Protein AF-A0A917UNX7-F1 (afdb_monomer)

Solvent-accessible surface area (backbone atoms only — not comparable to full-atom values): 21154 Å² total; per-residue (Å²): 131,77,75,66,47,35,32,59,43,48,47,48,46,84,44,67,48,100,82,72,42,58,34,45,32,21,36,36,30,32,73,89,66,59,68,38,69,28,70,42,88,80,84,85,85,75,57,100,80,60,59,36,71,49,57,56,60,44,64,92,42,75,76,15,44,32,39,62,60,20,35,46,37,34,59,41,61,47,28,65,76,42,42,76,41,72,39,69,44,56,76,51,51,48,51,51,51,50,64,66,43,67,45,96,42,28,66,72,45,9,30,55,33,56,58,16,47,51,58,14,42,51,46,42,52,12,57,75,70,76,42,57,69,76,54,42,62,26,62,74,68,73,49,83,86,75,85,71,81,64,62,55,51,53,38,36,6,31,95,58,31,98,44,66,20,68,39,31,36,34,18,51,25,40,67,45,43,94,42,62,71,53,25,55,50,51,54,50,55,28,50,56,40,34,50,52,54,36,51,77,70,73,32,55,79,55,64,39,99,74,66,10,27,48,44,88,53,68,46,69,69,58,55,52,47,51,50,48,50,19,31,45,75,74,71,44,52,62,16,73,83,21,36,22,40,38,56,40,68,38,90,45,70,66,57,42,46,53,56,44,63,76,77,40,64,81,94,70,73,52,84,84,82,68,64,73,37,44,39,34,49,50,82,49,100,80,79,58,76,48,76,36,76,71,50,73,76,76,80,82,74,84,78,76,81,83,80,90,88,80,90,81,84,89,84,83,85,87,86,84,87,85,87,88,83,85,86,83,90,88,87,87,88,88,85,86,88,81,91,81,89,87,92,82,86,82,82,85,76,89,80,134

Structure (mmCIF, N/CA/C/O backbone):
data_AF-A0A917UNX7-F1
#
_entry.id   AF-A0A917UNX7-F1
#
loop_
_atom_site.group_PDB
_atom_site.id
_atom_site.type_symbol
_atom_site.label_atom_id
_atom_site.label_alt_id
_atom_site.label_comp_id
_atom_site.label_asym_id
_atom_site.label_entity_id
_atom_site.label_seq_id
_atom_site.pdbx_PDB_ins_code
_atom_site.Cartn_x
_atom_site.Cartn_y
_atom_site.Cartn_z
_atom_site.occupancy
_atom_site.B_iso_or_equiv
_atom_site.auth_seq_id
_atom_site.auth_comp_id
_atom_site.auth_asym_id
_atom_site.auth_atom_id
_atom_site.pdbx_PDB_model_num
ATOM 1 N N . MET A 1 1 ? -29.652 4.944 4.265 1.00 47.31 1 MET A N 1
ATOM 2 C CA . MET A 1 1 ? -28.982 5.454 5.488 1.00 47.31 1 MET A CA 1
ATOM 3 C C . MET A 1 1 ? -27.784 4.557 5.765 1.00 47.31 1 MET A C 1
ATOM 5 O O . MET A 1 1 ? -27.856 3.402 5.359 1.00 47.31 1 MET A O 1
ATOM 9 N N . SER A 1 2 ? -26.711 5.039 6.406 1.00 58.31 2 SER A N 1
ATOM 10 C CA . SER A 1 2 ? -25.670 4.113 6.891 1.00 58.31 2 SER A CA 1
ATOM 11 C C . SER A 1 2 ? -26.248 3.248 8.015 1.00 58.31 2 SER A C 1
ATOM 13 O O . SER A 1 2 ? -27.036 3.746 8.827 1.00 58.31 2 SER A O 1
ATOM 15 N N . LYS A 1 3 ? -25.904 1.958 8.043 1.00 74.00 3 LYS A N 1
ATOM 16 C CA . LYS A 1 3 ? -26.314 1.042 9.113 1.00 74.00 3 LYS A CA 1
ATOM 17 C C . LYS A 1 3 ? -25.414 1.330 10.317 1.00 74.00 3 LYS A C 1
ATOM 19 O O . LYS A 1 3 ? -24.203 1.161 10.219 1.00 74.00 3 LYS A O 1
ATOM 24 N N . ARG A 1 4 ? -25.992 1.781 11.438 1.00 90.19 4 ARG A N 1
ATOM 25 C CA . ARG A 1 4 ? -25.234 1.925 12.694 1.00 90.19 4 ARG A CA 1
ATOM 26 C C . ARG A 1 4 ? -24.611 0.580 13.061 1.00 90.19 4 ARG A C 1
ATOM 28 O O . ARG A 1 4 ? -25.282 -0.445 12.952 1.00 90.19 4 ARG A O 1
ATOM 35 N N . PHE A 1 5 ? -23.367 0.600 13.523 1.00 93.12 5 PHE A N 1
ATOM 36 C CA . PHE A 1 5 ? -22.624 -0.599 13.896 1.00 93.12 5 PHE A CA 1
ATOM 37 C C . PHE A 1 5 ? -22.068 -0.475 15.306 1.00 93.12 5 PHE A C 1
ATOM 39 O O . PHE A 1 5 ? -21.759 0.620 15.767 1.00 93.12 5 PHE A O 1
ATOM 46 N N . GLN A 1 6 ? -21.937 -1.603 15.993 1.00 96.25 6 GLN A N 1
ATOM 47 C CA . GLN A 1 6 ? -21.409 -1.669 17.349 1.00 96.25 6 GLN A CA 1
ATOM 48 C C . GLN A 1 6 ? -20.193 -2.591 17.356 1.00 96.25 6 GLN A C 1
ATOM 50 O O . GLN A 1 6 ? -20.253 -3.703 16.826 1.00 96.25 6 GLN A O 1
ATOM 55 N N . VAL A 1 7 ? -19.080 -2.120 17.920 1.00 96.69 7 VAL A N 1
ATOM 56 C CA . VAL A 1 7 ? -17.838 -2.903 18.011 1.00 96.69 7 VAL A CA 1
ATOM 57 C C . VAL A 1 7 ? -17.991 -3.938 19.124 1.00 96.69 7 VAL A C 1
ATOM 59 O O . VAL A 1 7 ? -18.296 -3.580 20.261 1.00 96.69 7 VAL A O 1
ATOM 62 N N . SER A 1 8 ? -17.787 -5.218 18.806 1.00 97.25 8 SER A N 1
ATOM 63 C CA . SER A 1 8 ? -17.795 -6.316 19.784 1.00 97.25 8 SER A CA 1
ATOM 64 C C . SER A 1 8 ? -16.391 -6.691 20.250 1.00 97.25 8 SER A C 1
ATOM 66 O O . SER A 1 8 ? -16.229 -7.111 21.391 1.00 97.25 8 SER A O 1
ATOM 68 N N . ASN A 1 9 ? -15.381 -6.537 19.387 1.00 96.94 9 ASN A N 1
ATOM 69 C CA . ASN A 1 9 ? -13.978 -6.764 19.722 1.00 96.94 9 ASN A CA 1
ATOM 70 C C . ASN A 1 9 ? -13.042 -6.046 18.732 1.00 96.94 9 ASN A C 1
ATOM 72 O O . ASN A 1 9 ? -13.376 -5.872 17.555 1.00 96.94 9 ASN A O 1
ATOM 76 N N . LEU A 1 10 ? -11.839 -5.709 19.187 1.00 97.06 10 LEU A N 1
ATOM 77 C CA . LEU A 1 10 ? -10.744 -5.167 18.390 1.00 97.06 10 LEU A CA 1
ATOM 78 C C . LEU A 1 10 ? -9.432 -5.806 18.862 1.00 97.06 10 LEU A C 1
ATOM 80 O O . LEU A 1 10 ? -9.152 -5.813 20.055 1.00 97.06 10 LEU A O 1
ATOM 84 N N . HIS A 1 11 ? -8.636 -6.353 17.943 1.00 98.12 11 HIS A N 1
ATOM 85 C CA . HIS A 1 11 ? -7.401 -7.057 18.297 1.00 98.12 11 HIS A CA 1
ATOM 86 C C . HIS A 1 11 ? -6.306 -6.886 17.241 1.00 98.12 11 HIS A C 1
ATOM 88 O O . HIS A 1 11 ? -6.524 -7.176 16.061 1.00 98.12 11 HIS A O 1
ATOM 94 N N . ALA A 1 12 ? -5.117 -6.473 17.668 1.00 98.38 12 ALA A N 1
ATOM 95 C CA . ALA A 1 12 ? -3.920 -6.326 16.854 1.00 98.38 12 ALA A CA 1
ATOM 96 C C . ALA A 1 12 ? -2.882 -7.421 17.125 1.00 98.38 12 ALA A C 1
ATOM 98 O O . ALA A 1 12 ? -2.763 -7.932 18.239 1.00 98.38 12 ALA A O 1
ATOM 99 N N . VAL A 1 13 ? -2.107 -7.745 16.090 1.00 98.25 13 VAL A N 1
ATOM 100 C CA . VAL A 1 13 ? -0.929 -8.623 16.154 1.00 98.25 13 VAL A CA 1
ATOM 101 C C . VAL A 1 13 ? 0.238 -8.009 15.387 1.00 98.25 13 VAL A C 1
ATOM 103 O O . VAL A 1 13 ? 0.020 -7.293 14.406 1.00 98.25 13 VAL A O 1
ATOM 106 N N . GLU A 1 14 ? 1.459 -8.329 15.815 1.00 98.06 14 GLU A N 1
ATOM 107 C CA . GLU A 1 14 ? 2.683 -8.039 15.062 1.00 98.06 14 GLU A CA 1
ATOM 108 C C . GLU A 1 14 ? 2.732 -8.956 13.829 1.00 98.06 14 GLU A C 1
ATOM 110 O O . GLU A 1 14 ? 2.383 -10.138 13.893 1.00 98.06 14 GLU A O 1
ATOM 115 N N . ILE A 1 15 ? 3.110 -8.388 12.691 1.00 97.69 15 ILE A N 1
ATOM 116 C CA . ILE A 1 15 ? 3.371 -9.071 11.422 1.00 97.69 15 ILE A CA 1
ATOM 117 C C . ILE A 1 15 ? 4.631 -8.463 10.797 1.00 97.69 15 ILE A C 1
ATOM 119 O O . ILE A 1 15 ? 5.133 -7.449 11.279 1.00 97.69 15 ILE A O 1
ATOM 123 N N . LEU A 1 16 ? 5.126 -9.045 9.708 1.00 96.50 16 LEU A N 1
ATOM 124 C CA . LEU A 1 16 ? 6.220 -8.462 8.934 1.00 96.50 16 LEU A CA 1
ATOM 125 C C . LEU A 1 16 ? 5.699 -7.792 7.655 1.00 96.50 16 LEU A C 1
ATOM 127 O O . LEU A 1 16 ? 4.713 -8.246 7.068 1.00 96.50 16 LEU A O 1
ATOM 131 N N . ASP A 1 17 ? 6.358 -6.711 7.244 1.00 94.19 17 ASP A N 1
ATOM 132 C CA . ASP A 1 17 ? 6.150 -6.043 5.958 1.00 94.19 17 ASP A CA 1
ATOM 133 C C . ASP A 1 17 ? 6.929 -6.726 4.811 1.00 94.19 17 ASP A C 1
ATOM 135 O O . ASP A 1 17 ? 7.584 -7.755 4.998 1.00 94.19 17 ASP A O 1
ATOM 139 N N . SER A 1 18 ? 6.876 -6.150 3.604 1.00 91.00 18 SER A N 1
ATOM 140 C CA . SER A 1 18 ? 7.582 -6.657 2.413 1.00 91.00 18 SER A CA 1
ATOM 141 C C . SER A 1 18 ? 9.112 -6.695 2.540 1.00 91.00 18 SER A C 1
ATOM 143 O O . SER A 1 18 ? 9.766 -7.347 1.731 1.00 91.00 18 SER A O 1
ATOM 145 N N . ARG A 1 19 ? 9.684 -6.035 3.552 1.00 89.25 19 ARG A N 1
ATOM 146 C CA . ARG A 1 19 ? 11.126 -5.924 3.830 1.00 89.25 19 ARG A CA 1
ATOM 147 C C . ARG A 1 19 ? 11.516 -6.693 5.097 1.00 89.25 19 ARG A C 1
ATOM 149 O O . ARG A 1 19 ? 12.582 -6.450 5.661 1.00 89.25 19 ARG A O 1
ATOM 156 N N . ALA A 1 20 ? 10.633 -7.576 5.570 1.00 92.50 20 ALA A N 1
ATOM 157 C CA . ALA A 1 20 ? 10.749 -8.326 6.819 1.00 92.50 20 ALA A CA 1
ATOM 158 C C . ALA A 1 20 ? 10.868 -7.460 8.097 1.00 92.50 20 ALA A C 1
ATOM 160 O O . ALA A 1 20 ? 11.350 -7.939 9.124 1.00 92.50 20 ALA A O 1
ATOM 161 N N . ARG A 1 21 ? 10.413 -6.198 8.068 1.00 93.44 21 ARG A N 1
ATOM 162 C CA . ARG A 1 21 ? 10.380 -5.304 9.241 1.00 93.44 21 ARG A CA 1
ATOM 163 C C . ARG A 1 21 ? 9.037 -5.437 9.965 1.00 93.44 21 ARG A C 1
ATOM 165 O O . ARG A 1 21 ? 8.028 -5.671 9.298 1.00 93.44 21 ARG A O 1
ATOM 172 N N . PRO A 1 22 ? 8.966 -5.255 11.296 1.00 96.38 22 PRO A N 1
ATOM 173 C CA . PRO A 1 22 ? 7.693 -5.309 12.003 1.00 96.38 22 PRO A CA 1
ATOM 174 C C . PRO A 1 22 ? 6.705 -4.252 11.508 1.00 96.38 22 PRO A C 1
ATOM 176 O O . PRO A 1 22 ? 7.062 -3.108 11.225 1.00 96.38 22 PRO A O 1
ATOM 179 N N . THR A 1 23 ? 5.441 -4.632 11.462 1.00 96.62 23 THR A N 1
ATOM 180 C CA . THR A 1 23 ? 4.283 -3.742 11.403 1.00 96.62 23 THR A CA 1
ATOM 181 C C . THR A 1 23 ? 3.113 -4.448 12.094 1.00 96.62 23 THR A C 1
ATOM 183 O O . THR A 1 23 ? 3.272 -5.546 12.631 1.00 96.62 23 THR A O 1
ATOM 186 N N . LEU A 1 24 ? 1.936 -3.831 12.143 1.00 97.12 24 LEU A N 1
ATOM 187 C CA . LEU A 1 24 ? 0.775 -4.390 12.830 1.00 97.12 24 LEU A CA 1
ATOM 188 C C . LEU A 1 24 ? -0.405 -4.641 11.893 1.00 97.12 24 LEU A C 1
ATOM 190 O O . LEU A 1 24 ? -0.592 -3.980 10.866 1.00 97.12 24 LEU A O 1
ATOM 194 N N . ALA A 1 25 ? -1.223 -5.619 12.273 1.00 97.94 25 ALA A N 1
ATOM 195 C CA . ALA A 1 25 ? -2.468 -5.938 11.594 1.00 97.94 25 ALA A CA 1
ATOM 196 C C . ALA A 1 25 ? -3.623 -6.029 12.589 1.00 97.94 25 ALA A C 1
ATOM 198 O O . ALA A 1 25 ? -3.573 -6.810 13.541 1.00 97.94 25 ALA A O 1
ATOM 199 N N . VAL A 1 26 ? -4.679 -5.259 12.335 1.00 98.38 26 VAL A N 1
ATOM 200 C CA . VAL A 1 26 ? -5.835 -5.100 13.221 1.00 98.38 26 VAL A CA 1
ATOM 201 C C . VAL A 1 26 ? -7.018 -5.886 12.686 1.00 98.38 26 VAL A C 1
ATOM 203 O O . VAL A 1 26 ? -7.387 -5.761 11.520 1.00 98.38 26 VAL A O 1
ATOM 206 N N . THR A 1 27 ? -7.631 -6.681 13.556 1.00 98.38 27 THR A N 1
ATOM 207 C CA . THR A 1 27 ? -8.904 -7.362 13.324 1.00 98.38 27 THR A CA 1
ATOM 208 C C . THR A 1 27 ? -9.999 -6.639 14.098 1.00 98.38 27 THR A C 1
ATOM 210 O O . THR A 1 27 ? -9.908 -6.528 15.320 1.00 98.38 27 THR A O 1
ATOM 213 N N . LEU A 1 28 ? -11.041 -6.184 13.406 1.00 97.69 28 LEU A N 1
ATOM 214 C CA . LEU A 1 28 ? -12.246 -5.615 14.008 1.00 97.69 28 LEU A CA 1
ATOM 215 C C . LEU A 1 28 ? -13.389 -6.623 13.889 1.00 97.69 28 LEU A C 1
ATOM 217 O O . LEU A 1 28 ? -13.569 -7.244 12.840 1.00 97.69 28 LEU A O 1
ATOM 221 N N . THR A 1 29 ? -14.161 -6.771 14.963 1.00 97.75 29 THR A N 1
ATOM 222 C CA . THR A 1 29 ? -15.394 -7.568 14.997 1.00 97.75 29 THR A CA 1
ATOM 223 C C . THR A 1 29 ? -16.548 -6.699 15.489 1.00 97.75 29 THR A C 1
ATOM 225 O O . THR A 1 29 ? -16.383 -5.874 16.390 1.00 97.75 29 THR A O 1
ATOM 228 N N . THR A 1 30 ? -17.719 -6.871 14.889 1.00 96.94 30 THR A N 1
ATOM 229 C CA . THR A 1 30 ? -18.966 -6.182 15.262 1.00 96.94 30 THR A CA 1
ATOM 230 C C . THR A 1 30 ? -19.926 -7.124 15.992 1.00 96.94 30 THR A C 1
ATOM 232 O O . THR A 1 30 ? -19.706 -8.338 16.034 1.00 96.94 30 THR A O 1
ATOM 235 N N . THR A 1 31 ? -20.991 -6.595 16.596 1.00 96.00 31 THR A N 1
ATOM 236 C CA . THR A 1 31 ? -21.994 -7.421 17.295 1.00 96.00 31 THR A CA 1
ATOM 237 C C . THR A 1 31 ? -22.907 -8.232 16.372 1.00 96.00 31 THR A C 1
ATOM 239 O O . THR A 1 31 ? -23.498 -9.196 16.847 1.00 96.00 31 THR A O 1
ATOM 242 N N . ASP A 1 32 ? -22.975 -7.933 15.066 1.00 93.75 32 ASP A N 1
ATOM 243 C CA . ASP A 1 32 ? -23.669 -8.782 14.078 1.00 93.75 32 ASP A CA 1
ATOM 244 C C . ASP A 1 32 ? -22.769 -9.855 13.434 1.00 93.75 32 ASP A C 1
ATOM 246 O O . ASP A 1 32 ? -23.173 -10.538 12.495 1.00 93.75 32 ASP A O 1
ATOM 250 N N . GLY A 1 33 ? -21.556 -10.042 13.968 1.00 95.06 33 GLY A N 1
ATOM 251 C CA . GLY A 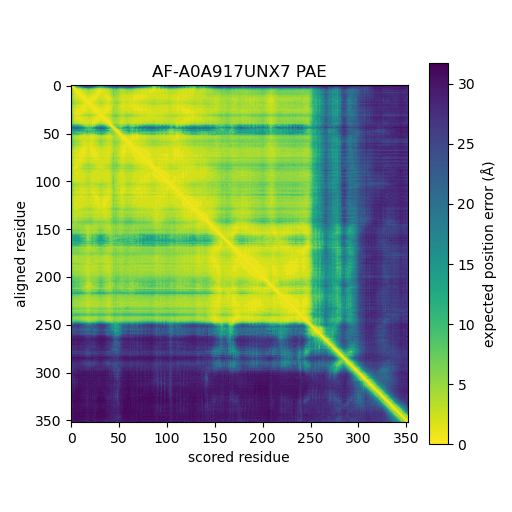1 33 ? -20.613 -11.072 13.534 1.00 95.06 33 GLY A CA 1
ATOM 252 C C . GLY A 1 33 ? -19.717 -10.662 12.364 1.00 95.06 33 GLY A C 1
ATOM 253 O O . GLY A 1 33 ? -18.783 -11.400 12.045 1.00 95.06 33 GLY A O 1
ATOM 254 N N . THR A 1 34 ? -19.920 -9.482 11.762 1.00 96.06 34 THR A N 1
ATOM 255 C CA . THR A 1 34 ? -19.024 -8.971 10.713 1.00 96.06 34 THR A CA 1
ATOM 256 C C . THR A 1 34 ? -17.605 -8.831 11.272 1.00 96.06 34 THR A C 1
ATOM 258 O O . THR A 1 34 ? -17.378 -8.051 12.204 1.00 96.06 34 THR A O 1
ATOM 261 N N . ARG A 1 35 ? -16.657 -9.590 10.705 1.00 97.56 35 ARG A N 1
ATOM 262 C CA . ARG A 1 35 ? -15.246 -9.655 11.116 1.00 97.56 35 ARG A CA 1
ATOM 263 C C . ARG A 1 35 ? -14.333 -9.346 9.935 1.00 97.56 35 ARG A C 1
ATOM 265 O O . ARG A 1 35 ? -14.384 -10.022 8.913 1.00 97.56 35 ARG A O 1
ATOM 272 N N . VAL A 1 36 ? -13.474 -8.345 10.091 1.00 97.12 36 VAL A N 1
ATOM 273 C CA . VAL A 1 36 ? -12.595 -7.830 9.029 1.00 97.12 36 VAL A CA 1
ATOM 274 C C . VAL A 1 36 ? -11.190 -7.563 9.559 1.00 97.12 36 VAL A C 1
ATOM 276 O O . VAL A 1 36 ? -11.001 -7.364 10.759 1.00 97.12 36 VAL A O 1
ATOM 279 N N . ARG A 1 37 ? -10.194 -7.549 8.667 1.00 96.88 37 ARG A N 1
ATOM 280 C CA . ARG A 1 37 ? -8.788 -7.291 9.007 1.00 96.88 37 ARG A CA 1
ATOM 281 C C . ARG A 1 37 ? -8.173 -6.244 8.077 1.00 96.88 37 ARG A C 1
ATOM 283 O O . ARG A 1 37 ? -8.483 -6.212 6.886 1.00 96.88 37 ARG A O 1
ATOM 290 N N . ALA A 1 38 ? -7.293 -5.416 8.629 1.00 96.12 38 ALA A N 1
ATOM 291 C CA . ALA A 1 38 ? -6.418 -4.498 7.907 1.00 96.12 38 ALA A CA 1
ATOM 292 C C . ALA A 1 38 ? -4.961 -4.685 8.366 1.00 96.12 38 ALA A C 1
ATOM 294 O O . ALA A 1 38 ? -4.716 -5.186 9.464 1.00 96.12 38 ALA A O 1
ATOM 295 N N . CYS A 1 39 ? -4.008 -4.279 7.529 1.00 95.38 39 CYS A N 1
ATOM 296 C CA . CYS A 1 39 ? -2.571 -4.274 7.816 1.00 95.38 39 CYS A CA 1
ATOM 297 C C . CYS A 1 39 ? -2.023 -2.867 7.557 1.00 95.38 39 CYS A C 1
ATOM 299 O O . CYS A 1 39 ? -2.522 -2.181 6.662 1.00 95.38 39 CYS A O 1
ATOM 301 N N . VAL A 1 40 ? -1.013 -2.449 8.319 1.00 93.88 40 VAL A N 1
ATOM 302 C CA . VAL A 1 40 ? -0.428 -1.103 8.227 1.00 93.88 40 VAL A CA 1
ATOM 303 C C . VAL A 1 40 ? 0.841 -1.121 7.360 1.00 93.88 40 VAL A C 1
ATOM 305 O O . VAL A 1 40 ? 1.744 -1.908 7.646 1.00 93.88 40 VAL A O 1
ATOM 308 N N . PRO A 1 41 ? 0.951 -0.282 6.313 1.00 90.81 41 PRO A N 1
ATOM 309 C CA . PRO A 1 41 ? 2.206 -0.080 5.591 1.00 90.81 41 PRO A CA 1
ATOM 310 C C . PRO A 1 41 ? 3.152 0.839 6.382 1.00 90.81 41 PRO A C 1
ATOM 312 O O . PRO A 1 41 ? 2.692 1.732 7.090 1.00 90.81 41 PRO A O 1
ATOM 315 N N . ALA A 1 42 ? 4.464 0.665 6.211 1.00 81.88 42 ALA A N 1
ATOM 316 C CA . ALA A 1 42 ? 5.492 1.507 6.828 1.00 81.88 42 ALA A CA 1
ATOM 317 C C . ALA A 1 42 ? 6.392 2.142 5.753 1.00 81.88 42 ALA A C 1
ATOM 319 O O . ALA A 1 42 ? 6.906 1.438 4.882 1.00 81.88 42 ALA A O 1
ATOM 320 N N . GLY A 1 43 ? 6.604 3.459 5.803 1.00 72.50 43 GLY A N 1
ATOM 321 C CA . GLY A 1 43 ? 7.437 4.181 4.831 1.00 72.50 43 GLY A CA 1
ATOM 322 C C . GLY A 1 43 ? 8.948 3.946 4.995 1.00 72.50 43 GLY A C 1
ATOM 323 O O . GLY A 1 43 ? 9.393 3.270 5.920 1.0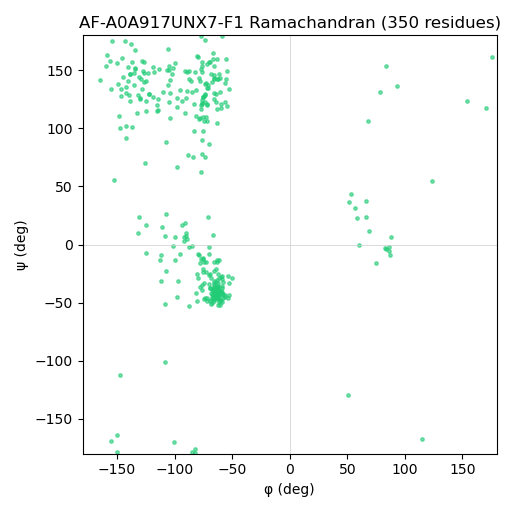0 72.50 43 GLY A O 1
ATOM 324 N N . VAL A 1 44 ? 9.746 4.516 4.084 1.00 63.78 44 VAL A N 1
ATOM 325 C CA . VAL A 1 44 ? 11.184 4.797 4.312 1.00 63.78 44 VAL A CA 1
ATOM 326 C C . VAL A 1 44 ? 11.398 6.302 4.456 1.00 63.78 44 VAL A C 1
ATOM 328 O O . VAL A 1 44 ? 12.008 6.760 5.417 1.00 63.78 44 VAL A O 1
ATOM 331 N N . SER A 1 45 ? 10.882 7.078 3.499 1.00 56.19 45 SER A N 1
ATOM 332 C CA . SER A 1 45 ? 11.069 8.527 3.435 1.00 56.19 45 SER A CA 1
ATOM 333 C C . SER A 1 45 ? 9.986 9.261 4.231 1.00 56.19 45 SER A C 1
ATOM 335 O O . SER A 1 45 ? 9.040 9.787 3.659 1.00 56.19 45 SER A O 1
ATOM 337 N N . THR A 1 46 ? 10.102 9.271 5.562 1.00 62.41 46 THR A N 1
ATOM 338 C CA . THR A 1 46 ? 9.177 10.024 6.424 1.00 62.41 46 THR A CA 1
ATOM 339 C C . THR A 1 46 ? 9.483 11.521 6.365 1.00 62.41 46 THR A C 1
ATOM 341 O O . THR A 1 46 ? 10.499 11.981 6.899 1.00 62.41 46 THR A O 1
ATOM 344 N N . GLY A 1 47 ? 8.607 12.307 5.746 1.00 62.88 47 GLY A N 1
ATOM 345 C CA . GLY A 1 47 ? 8.676 13.764 5.766 1.00 62.88 47 GLY A CA 1
ATOM 346 C C . GLY A 1 47 ? 8.551 14.326 7.187 1.00 62.88 47 GLY A C 1
ATOM 347 O O . GLY A 1 47 ? 7.793 13.825 8.013 1.00 62.88 47 GLY A O 1
ATOM 348 N N . THR A 1 48 ? 9.235 15.438 7.478 1.00 65.31 48 THR A N 1
ATOM 349 C CA . THR A 1 48 ? 9.340 16.040 8.832 1.00 65.31 48 THR A CA 1
ATOM 350 C C . THR A 1 48 ? 8.035 16.610 9.417 1.00 65.31 48 THR A C 1
ATOM 352 O O . THR A 1 48 ? 8.057 17.286 10.444 1.00 65.31 48 THR A O 1
ATOM 355 N N . ARG A 1 49 ? 6.894 16.371 8.760 1.00 73.38 49 ARG A N 1
ATOM 356 C CA . ARG A 1 49 ? 5.538 16.744 9.201 1.00 73.38 49 ARG A CA 1
ATOM 357 C C . ARG A 1 49 ? 4.541 15.586 9.099 1.00 73.38 49 ARG A C 1
ATOM 359 O O . ARG A 1 49 ? 3.337 15.813 9.199 1.00 73.38 49 ARG A O 1
ATOM 366 N N . GLU A 1 50 ? 5.015 14.371 8.838 1.00 75.12 50 GLU A N 1
ATOM 367 C CA . GLU A 1 50 ? 4.166 13.186 8.875 1.00 75.12 50 GLU A CA 1
ATOM 368 C C . GLU A 1 50 ? 3.733 12.867 10.307 1.00 75.12 50 GLU A C 1
ATOM 370 O O . GLU A 1 50 ? 4.347 13.288 11.290 1.00 75.12 50 GLU A O 1
ATOM 375 N N . ALA A 1 51 ? 2.624 12.143 10.421 1.00 78.88 51 ALA A N 1
ATOM 376 C CA . ALA A 1 51 ? 2.142 11.675 11.707 1.00 78.88 51 ALA A CA 1
ATOM 377 C C . ALA A 1 51 ? 3.045 10.524 12.195 1.00 78.88 51 ALA A C 1
ATOM 379 O O . ALA A 1 51 ? 3.460 9.671 11.412 1.00 78.88 51 ALA A O 1
ATOM 380 N N . VAL A 1 52 ? 3.384 10.523 13.486 1.00 82.25 52 VAL A N 1
ATOM 381 C CA . VAL A 1 52 ? 4.495 9.724 14.030 1.00 82.25 52 VAL A CA 1
ATOM 382 C C . VAL A 1 52 ? 4.148 8.237 14.041 1.00 82.25 52 VAL A C 1
ATOM 384 O O . VAL A 1 52 ? 3.185 7.838 14.696 1.00 82.25 52 VAL A O 1
ATOM 387 N N . GLU A 1 53 ? 4.933 7.403 13.359 1.00 90.06 53 GLU A N 1
ATOM 388 C CA . GLU A 1 53 ? 4.899 5.952 13.562 1.00 90.06 53 GLU A CA 1
ATOM 389 C C . GLU A 1 53 ? 5.578 5.598 14.894 1.00 90.06 53 GLU A C 1
ATOM 391 O O . GLU A 1 53 ? 6.702 6.026 15.152 1.00 90.06 53 GLU A O 1
ATOM 396 N N . LEU A 1 54 ? 4.909 4.815 15.745 1.00 92.81 54 LEU A N 1
ATOM 397 C CA . LEU A 1 54 ? 5.462 4.406 17.035 1.00 92.81 54 LEU A CA 1
ATOM 398 C C . LEU A 1 54 ? 6.251 3.095 16.896 1.00 92.81 54 LEU A C 1
ATOM 400 O O . LEU A 1 54 ? 5.717 2.098 16.402 1.00 92.81 54 LEU A O 1
ATOM 404 N N . ARG A 1 55 ? 7.509 3.106 17.350 1.00 95.12 55 ARG A N 1
ATOM 405 C CA . ARG A 1 55 ? 8.455 1.978 17.329 1.00 95.12 55 ARG A CA 1
ATOM 406 C C . ARG A 1 55 ? 9.012 1.731 18.731 1.00 95.12 55 ARG A C 1
ATOM 408 O O . ARG A 1 55 ? 9.340 2.686 19.433 1.00 95.12 55 ARG A O 1
ATOM 415 N N . ASP A 1 56 ? 9.164 0.463 19.107 1.00 95.19 56 ASP A N 1
ATOM 416 C CA . ASP A 1 56 ? 9.539 0.034 20.464 1.00 95.19 56 ASP A CA 1
ATOM 417 C C . ASP A 1 56 ? 10.932 0.534 20.900 1.00 95.19 56 ASP A C 1
ATOM 419 O O . ASP A 1 56 ? 11.200 0.649 22.092 1.00 95.19 56 ASP A O 1
ATOM 423 N N . SER A 1 57 ? 11.842 0.807 19.953 1.00 94.38 57 SER A N 1
ATOM 424 C CA . SER A 1 57 ? 13.253 1.198 20.172 1.00 94.38 57 SER A CA 1
ATOM 425 C C . SER A 1 57 ? 14.126 0.181 20.937 1.00 94.38 57 SER A C 1
ATOM 427 O O . SER A 1 57 ? 15.330 0.389 21.093 1.00 94.38 57 SER A O 1
ATOM 429 N N . ASP A 1 58 ? 13.552 -0.956 21.337 1.00 95.31 58 ASP A N 1
ATOM 430 C CA . ASP A 1 58 ? 14.219 -2.123 21.914 1.00 95.31 58 ASP A CA 1
ATOM 431 C C . ASP A 1 58 ? 15.206 -2.765 20.924 1.00 95.31 58 ASP A C 1
ATOM 433 O O . ASP A 1 58 ? 14.826 -3.480 19.996 1.00 95.31 58 ASP A O 1
ATOM 437 N N . GLN A 1 59 ? 16.502 -2.542 21.142 1.00 95.75 59 GLN A N 1
ATOM 438 C CA . GLN A 1 59 ? 17.563 -3.083 20.288 1.00 95.75 59 GLN A CA 1
ATOM 439 C C . GLN A 1 59 ? 17.671 -4.617 20.329 1.00 95.75 59 GLN A C 1
ATOM 441 O O . GLN A 1 59 ? 18.290 -5.196 19.440 1.00 95.75 59 GLN A O 1
ATOM 446 N N . THR A 1 60 ? 17.052 -5.296 21.304 1.00 96.88 60 THR A N 1
ATOM 447 C CA . THR A 1 60 ? 17.021 -6.768 21.350 1.00 96.88 60 THR A CA 1
ATOM 448 C C . T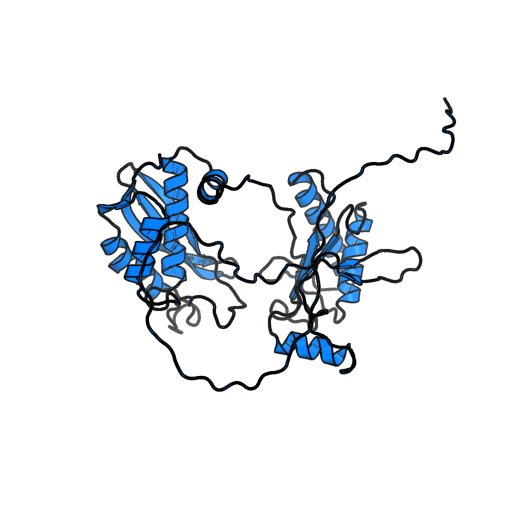HR A 1 60 ? 15.997 -7.371 20.382 1.00 96.88 60 THR A C 1
ATOM 450 O O . THR A 1 60 ? 16.097 -8.552 20.045 1.00 96.88 60 THR A O 1
ATOM 453 N N . ARG A 1 61 ? 15.047 -6.568 19.873 1.00 96.88 61 ARG A N 1
ATOM 454 C CA . ARG A 1 61 ? 14.004 -6.997 18.933 1.00 96.88 61 ARG A CA 1
ATOM 455 C C . ARG A 1 61 ? 14.002 -6.159 17.658 1.00 96.88 61 ARG A C 1
ATOM 457 O O . ARG A 1 61 ? 13.677 -4.974 17.665 1.00 96.88 61 ARG A O 1
ATOM 464 N N . TYR A 1 62 ? 14.306 -6.806 16.532 1.00 95.44 62 TYR A N 1
ATOM 465 C CA . TYR A 1 62 ? 14.278 -6.195 15.195 1.00 95.44 62 TYR A CA 1
ATOM 466 C C . TYR A 1 62 ? 15.071 -4.873 15.099 1.00 95.44 62 TYR A C 1
ATOM 468 O O . TYR A 1 62 ? 14.646 -3.943 14.415 1.00 95.44 62 TYR A O 1
ATOM 476 N N . ASN A 1 63 ? 16.207 -4.766 15.800 1.00 93.69 63 ASN A N 1
ATOM 477 C CA . ASN A 1 63 ? 17.067 -3.573 15.829 1.00 93.69 63 ASN A CA 1
ATOM 478 C C . ASN A 1 63 ? 16.298 -2.284 16.208 1.00 93.69 63 ASN A C 1
ATOM 480 O O . ASN A 1 63 ? 16.424 -1.251 15.547 1.00 93.69 63 ASN A O 1
ATOM 484 N N . GLY A 1 64 ? 15.424 -2.362 17.220 1.00 94.88 64 GLY A N 1
ATOM 485 C CA . GLY A 1 64 ? 14.581 -1.250 17.673 1.00 94.88 64 GLY A CA 1
ATOM 486 C C . GLY A 1 64 ? 13.282 -1.046 16.887 1.00 94.88 64 GLY A C 1
ATOM 487 O O . GLY A 1 64 ? 12.480 -0.191 17.257 1.00 94.88 64 GLY A O 1
ATOM 488 N N . GLN A 1 65 ? 13.035 -1.818 15.823 1.00 95.12 65 GLN A N 1
ATOM 489 C CA . GLN A 1 65 ? 11.896 -1.605 14.919 1.00 95.12 65 GLN A CA 1
ATOM 490 C C . GLN A 1 65 ? 10.618 -2.362 15.317 1.00 95.12 65 GLN A C 1
ATOM 492 O O . GLN A 1 65 ? 9.658 -2.346 14.548 1.00 95.12 65 GLN A O 1
ATOM 497 N N . GLY A 1 66 ? 10.567 -3.012 16.486 1.00 97.19 66 GLY A N 1
ATOM 498 C CA . GLY A 1 66 ? 9.338 -3.628 17.013 1.00 97.19 66 GLY A CA 1
ATOM 499 C C . GLY A 1 66 ? 8.160 -2.644 17.121 1.00 97.19 66 GLY A C 1
ATOM 500 O O . GLY A 1 66 ? 8.361 -1.427 17.130 1.00 97.19 66 GLY A O 1
ATOM 501 N N . VAL A 1 67 ? 6.929 -3.164 17.186 1.00 97.56 67 VAL A N 1
ATOM 502 C CA . VAL A 1 67 ? 5.697 -2.349 17.304 1.00 97.56 67 VAL A CA 1
ATOM 503 C C . VAL A 1 67 ? 4.756 -2.819 18.426 1.00 97.56 67 VAL A C 1
ATOM 505 O O . VAL A 1 67 ? 3.548 -2.555 18.393 1.00 97.56 67 VAL A O 1
ATOM 508 N N . LEU A 1 68 ? 5.280 -3.514 19.441 1.00 98.06 68 LEU A N 1
ATOM 509 C CA . LEU A 1 68 ? 4.491 -4.010 20.570 1.00 98.06 68 LEU A CA 1
ATOM 510 C C . LEU A 1 68 ? 3.855 -2.890 21.398 1.00 98.06 68 LEU A C 1
ATOM 512 O O . LEU A 1 68 ? 2.755 -3.098 21.904 1.00 98.06 68 LEU A O 1
ATOM 516 N N . THR A 1 69 ? 4.459 -1.700 21.503 1.00 97.69 69 THR A N 1
ATOM 517 C CA . THR A 1 69 ? 3.817 -0.565 22.192 1.00 97.69 69 THR A CA 1
ATOM 518 C C . THR A 1 69 ? 2.541 -0.124 21.463 1.00 97.69 69 THR A C 1
ATOM 520 O O . THR A 1 69 ? 1.487 0.005 22.084 1.00 97.69 69 THR A O 1
ATOM 523 N N . ALA A 1 70 ? 2.585 0.006 20.131 1.00 97.19 70 ALA A N 1
ATOM 524 C CA . ALA A 1 70 ? 1.417 0.358 19.316 1.00 97.19 70 ALA A CA 1
ATOM 525 C C . ALA A 1 70 ? 0.324 -0.733 19.349 1.00 97.19 70 ALA A C 1
ATOM 527 O O . ALA A 1 70 ? -0.871 -0.433 19.392 1.00 97.19 70 ALA A O 1
ATOM 528 N N . ILE A 1 71 ? 0.722 -2.009 19.390 1.00 98.19 71 ILE A N 1
ATOM 529 C CA . ILE A 1 71 ? -0.195 -3.146 19.584 1.00 98.19 71 ILE A CA 1
ATOM 530 C C . ILE A 1 71 ? -0.803 -3.131 20.994 1.00 98.19 71 ILE A C 1
ATOM 532 O O . ILE A 1 71 ? -1.993 -3.404 21.140 1.00 98.19 71 ILE A O 1
ATOM 536 N N . GLY A 1 72 ? -0.026 -2.766 22.016 1.00 98.38 72 GLY A N 1
ATOM 537 C CA . GLY A 1 72 ? -0.484 -2.586 23.394 1.00 98.38 72 GLY A CA 1
ATOM 538 C C . GLY A 1 72 ? -1.535 -1.483 23.524 1.00 98.38 72 GLY A C 1
ATOM 539 O O . GLY A 1 72 ? -2.547 -1.686 24.190 1.00 98.38 72 GLY A O 1
ATOM 5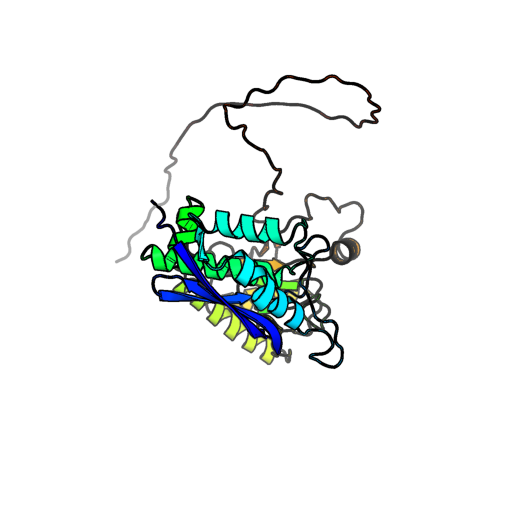40 N N . HIS A 1 73 ? -1.369 -0.363 22.815 1.00 98.31 73 HIS A N 1
ATOM 541 C CA . HIS A 1 73 ? -2.401 0.674 22.728 1.00 98.31 73 HIS A CA 1
ATOM 542 C C . HIS A 1 73 ? -3.696 0.149 22.084 1.00 98.31 73 HIS A C 1
ATOM 544 O O . HIS A 1 73 ? -4.786 0.434 22.585 1.00 98.31 73 HIS A O 1
ATOM 550 N N . ILE A 1 74 ? -3.603 -0.669 21.024 1.00 98.25 74 ILE A N 1
ATOM 551 C CA . ILE A 1 74 ? -4.788 -1.264 20.379 1.00 98.25 74 ILE A CA 1
ATOM 552 C C . ILE A 1 74 ? -5.493 -2.271 21.296 1.00 98.25 74 ILE A C 1
ATOM 554 O O . ILE A 1 74 ? -6.704 -2.170 21.492 1.00 98.25 74 ILE A O 1
ATOM 558 N N . ASN A 1 75 ? -4.740 -3.209 21.871 1.00 98.50 75 ASN A N 1
ATOM 559 C CA . ASN A 1 75 ? -5.253 -4.304 22.701 1.00 98.50 75 ASN A CA 1
ATOM 560 C C . ASN A 1 75 ? -5.575 -3.882 24.150 1.00 98.50 75 ASN A C 1
ATOM 562 O O . ASN A 1 75 ? -6.148 -4.670 24.901 1.00 98.50 75 ASN A O 1
ATOM 566 N N . GLY A 1 76 ? -5.217 -2.656 24.540 1.00 98.19 76 GLY A N 1
ATOM 567 C CA . GLY A 1 76 ? -5.539 -2.032 25.820 1.00 98.19 76 GLY A CA 1
ATOM 568 C C . GLY A 1 76 ? -6.569 -0.914 25.669 1.00 98.19 76 GLY A C 1
ATOM 569 O O . GLY A 1 76 ? -7.770 -1.161 25.571 1.00 98.19 76 GLY A O 1
ATOM 570 N N . GLU A 1 77 ? -6.109 0.337 25.682 1.00 97.81 77 GLU A N 1
ATOM 571 C CA . GLU A 1 77 ? -6.998 1.498 25.791 1.00 97.81 77 GLU A CA 1
ATOM 572 C C . GLU A 1 77 ? -7.928 1.699 24.585 1.00 97.81 77 GLU A C 1
ATOM 574 O O . GLU A 1 77 ? -9.075 2.094 24.775 1.00 97.81 77 GLU A O 1
ATOM 579 N N . ILE A 1 78 ? -7.502 1.386 23.354 1.00 97.81 78 ILE A N 1
ATOM 580 C CA . ILE A 1 78 ? -8.347 1.598 22.169 1.00 97.81 78 ILE A CA 1
ATOM 581 C C . ILE A 1 78 ? -9.497 0.582 22.135 1.00 97.81 78 ILE A C 1
ATOM 583 O O . ILE A 1 78 ? -10.647 0.976 21.930 1.00 97.81 78 ILE A O 1
ATOM 587 N N . VAL A 1 79 ? -9.240 -0.713 22.366 1.00 97.44 79 VAL A N 1
ATOM 588 C CA . VAL A 1 79 ? -10.323 -1.712 22.440 1.00 97.44 79 VAL A CA 1
ATOM 589 C C . VAL A 1 79 ? -11.281 -1.410 23.596 1.00 97.44 79 VAL A C 1
ATOM 591 O O . VAL A 1 79 ? -12.493 -1.505 23.400 1.00 97.44 79 VAL A O 1
ATOM 594 N N . GLN A 1 80 ? -10.783 -0.952 24.750 1.00 97.25 80 GLN A N 1
ATOM 595 C CA . GLN A 1 80 ? -11.623 -0.499 25.869 1.00 97.25 80 GLN A CA 1
ATOM 596 C C . GLN A 1 80 ? -12.467 0.732 25.501 1.00 97.25 80 GLN A C 1
ATOM 598 O O . GLN A 1 80 ? -13.660 0.774 25.792 1.00 97.25 80 GLN A O 1
ATOM 603 N N . ALA A 1 81 ? -11.880 1.716 24.815 1.00 96.50 81 ALA A N 1
ATOM 604 C CA . ALA A 1 81 ? -12.550 2.954 24.430 1.00 96.50 81 ALA A CA 1
ATOM 605 C C . ALA A 1 81 ? -13.542 2.799 23.264 1.00 96.50 81 ALA A C 1
ATOM 607 O O . ALA A 1 81 ? -14.338 3.715 23.041 1.00 96.50 81 ALA A O 1
ATOM 608 N N . LEU A 1 82 ? -13.504 1.693 22.508 1.00 96.12 82 LEU A N 1
ATOM 609 C CA . LEU A 1 82 ? -14.371 1.450 21.344 1.00 96.12 82 LEU A CA 1
ATOM 610 C C . LEU A 1 82 ? -15.394 0.317 21.535 1.00 96.12 82 LEU A C 1
ATOM 612 O O . LEU A 1 82 ? -16.478 0.392 20.956 1.00 96.12 82 LEU A O 1
ATOM 616 N N . THR A 1 83 ? -15.091 -0.718 22.322 1.00 96.25 83 THR A N 1
ATOM 617 C CA . THR A 1 83 ? -15.968 -1.895 22.474 1.00 96.25 83 THR A CA 1
AT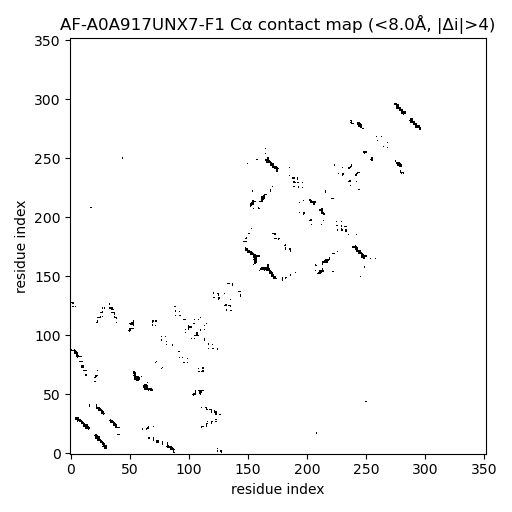OM 618 C C . THR A 1 83 ? -17.287 -1.540 23.162 1.00 96.25 83 THR A C 1
ATOM 620 O O . THR A 1 83 ? -17.352 -0.674 24.030 1.00 96.25 83 THR A O 1
ATOM 623 N N . GLY A 1 84 ? -18.380 -2.175 22.734 1.00 93.81 84 GLY A N 1
ATOM 624 C CA . GLY A 1 84 ? -19.734 -1.923 23.233 1.00 93.81 84 GLY A CA 1
ATOM 625 C C . GLY A 1 84 ? -20.364 -0.616 22.733 1.00 93.81 84 GLY A C 1
ATOM 626 O O . GLY A 1 84 ? -21.588 -0.479 22.785 1.00 93.81 84 GLY A O 1
ATOM 627 N N . ARG A 1 85 ? -19.585 0.324 22.183 1.00 94.75 85 ARG A N 1
ATOM 628 C CA . ARG A 1 85 ? -20.108 1.572 21.609 1.00 94.75 85 ARG A CA 1
ATOM 629 C C . ARG A 1 85 ? -20.706 1.340 20.228 1.00 94.75 85 ARG A C 1
ATOM 631 O O . ARG A 1 85 ? -20.164 0.595 19.413 1.00 94.75 85 ARG A O 1
ATOM 638 N N . THR A 1 86 ? -21.816 2.026 19.971 1.00 95.44 86 THR A N 1
ATOM 639 C CA . THR A 1 86 ? -22.445 2.113 18.648 1.00 95.44 86 THR A CA 1
ATOM 640 C C . THR A 1 86 ? -21.982 3.385 17.944 1.00 95.44 86 THR A C 1
ATOM 642 O O . THR A 1 86 ? -22.040 4.457 18.539 1.00 95.44 86 THR A O 1
ATOM 645 N N . PHE A 1 87 ? -21.583 3.266 16.680 1.00 95.50 87 PHE A N 1
ATOM 646 C CA . PHE A 1 87 ? -21.166 4.357 15.801 1.00 95.50 87 PHE A CA 1
ATOM 647 C C . PHE A 1 87 ? -22.109 4.442 14.590 1.00 95.50 87 PHE A C 1
ATOM 649 O O . PHE A 1 87 ? -22.653 3.433 14.131 1.00 95.50 87 PHE A O 1
ATOM 656 N N . ALA A 1 88 ? -22.323 5.649 14.069 1.00 93.38 88 ALA A N 1
ATOM 657 C CA . ALA A 1 88 ? -23.125 5.912 12.875 1.00 93.38 88 ALA A CA 1
ATOM 658 C C . ALA A 1 88 ? -22.289 6.111 11.598 1.00 93.38 88 ALA A C 1
ATOM 660 O O . ALA A 1 88 ? -22.858 6.102 10.503 1.00 93.38 88 ALA A O 1
ATOM 661 N N . SER A 1 89 ? -20.971 6.294 11.726 1.00 92.94 89 SER A N 1
ATOM 662 C CA . SER A 1 89 ? -20.030 6.316 10.601 1.00 92.94 89 SER A CA 1
ATOM 663 C C . SER A 1 89 ? -18.595 5.970 11.020 1.00 92.94 89 SER A C 1
ATOM 665 O O . SER A 1 89 ? -18.216 6.207 12.171 1.00 92.94 89 SER A O 1
ATOM 667 N N . ALA A 1 90 ? -17.754 5.519 10.082 1.00 92.94 90 ALA A N 1
ATOM 668 C CA . ALA A 1 90 ? -16.304 5.425 10.296 1.00 92.94 90 ALA A CA 1
ATOM 669 C C . ALA A 1 90 ? -15.716 6.761 10.783 1.00 92.94 90 ALA A C 1
ATOM 671 O O . ALA A 1 90 ? -15.008 6.794 11.783 1.00 92.94 90 ALA A O 1
ATOM 672 N N . ALA A 1 91 ? -16.140 7.879 10.185 1.00 93.75 91 ALA A N 1
ATOM 673 C CA . ALA A 1 91 ? -15.725 9.225 10.580 1.00 93.75 91 ALA A CA 1
ATOM 674 C C . ALA A 1 91 ? -16.148 9.632 12.012 1.00 93.75 91 ALA A C 1
ATOM 676 O O . ALA A 1 91 ? -15.658 10.629 12.539 1.00 93.75 91 ALA A O 1
ATOM 677 N N . GLU A 1 92 ? -17.080 8.931 12.663 1.00 95.56 92 GLU A N 1
ATOM 678 C CA . GLU A 1 92 ? -17.368 9.087 14.097 1.00 95.56 92 GLU A CA 1
ATOM 679 C C . GLU A 1 92 ? -16.371 8.309 14.964 1.00 95.56 92 GLU A C 1
ATOM 681 O O . GLU A 1 92 ? -15.875 8.843 15.956 1.00 95.56 92 GLU A O 1
ATOM 686 N N . LEU A 1 93 ? -16.027 7.088 14.554 1.00 95.94 93 LEU A N 1
ATOM 687 C CA . LEU A 1 93 ? -15.031 6.256 15.225 1.00 95.94 93 LEU A CA 1
ATOM 688 C C . LEU A 1 93 ? -13.617 6.848 15.079 1.00 95.94 93 LEU A C 1
ATOM 690 O O . LEU A 1 93 ? -12.903 6.957 16.072 1.00 95.94 93 LEU A O 1
ATOM 694 N N . ASP A 1 94 ? -13.252 7.353 13.900 1.00 95.69 94 ASP A N 1
ATOM 695 C CA . ASP A 1 94 ? -11.992 8.072 13.671 1.00 95.69 94 ASP A CA 1
ATOM 696 C C . ASP A 1 94 ? -11.876 9.312 14.572 1.00 95.69 94 ASP A C 1
ATOM 698 O O . ASP A 1 94 ? -10.829 9.560 15.165 1.00 95.69 94 ASP A O 1
ATOM 702 N N . ARG A 1 95 ? -12.969 10.069 14.760 1.00 96.25 95 ARG A N 1
ATOM 703 C CA . ARG A 1 95 ? -12.999 11.186 15.722 1.00 96.25 95 ARG A CA 1
ATOM 704 C C . ARG A 1 95 ? -12.863 10.715 17.171 1.00 96.25 95 ARG A C 1
ATOM 706 O O . ARG A 1 95 ? -12.254 11.425 17.965 1.00 96.25 95 ARG A O 1
ATOM 713 N N . ALA A 1 96 ? -13.375 9.533 17.516 1.00 96.31 96 ALA A N 1
ATOM 714 C CA . ALA A 1 96 ? -13.156 8.934 18.831 1.00 96.31 96 ALA A CA 1
ATOM 715 C C . ALA A 1 96 ? -11.694 8.488 19.037 1.00 96.31 96 ALA A C 1
ATOM 717 O O . ALA A 1 96 ? -11.171 8.679 20.129 1.00 96.31 96 ALA A O 1
ATOM 718 N N . LEU A 1 97 ? -11.019 7.967 18.004 1.00 96.44 97 LEU A N 1
ATOM 719 C CA . LEU A 1 97 ? -9.583 7.645 18.039 1.00 96.44 97 LEU A CA 1
ATOM 720 C C . LEU A 1 97 ? -8.712 8.900 18.172 1.00 96.44 97 LEU A C 1
ATOM 722 O O . LEU A 1 97 ? -7.815 8.937 19.007 1.00 96.44 97 LEU A O 1
ATOM 726 N N . LEU A 1 98 ? -8.996 9.944 17.388 1.00 95.81 98 LEU A N 1
ATOM 727 C CA . LEU A 1 98 ? -8.284 11.226 17.460 1.00 95.81 98 LEU A CA 1
ATOM 728 C C . LEU A 1 98 ? -8.482 11.911 18.822 1.00 95.81 98 LEU A C 1
ATOM 730 O O . LEU A 1 98 ? -7.531 12.448 19.383 1.00 95.81 98 LEU A O 1
ATOM 734 N N . GLY A 1 99 ? -9.702 11.865 19.367 1.00 96.81 99 GLY A N 1
ATOM 735 C CA . GLY A 1 99 ? -10.010 12.386 20.700 1.00 96.81 99 GLY A CA 1
ATOM 736 C C . GLY A 1 99 ? -9.412 11.560 21.844 1.00 96.81 99 GLY A C 1
ATOM 737 O O . GLY A 1 99 ? -9.151 12.119 22.905 1.00 96.81 99 GLY A O 1
ATOM 738 N N . LEU A 1 100 ? -9.175 10.260 21.634 1.00 97.00 100 LEU A N 1
ATOM 739 C CA . LEU A 1 100 ? -8.459 9.401 22.578 1.00 97.00 100 LEU A CA 1
ATOM 740 C C . LEU A 1 100 ? -6.954 9.696 22.563 1.00 97.00 100 LEU A C 1
ATOM 742 O O . LEU A 1 100 ? -6.362 9.834 23.628 1.00 97.00 100 LEU A O 1
ATOM 746 N N . ASP A 1 101 ? -6.331 9.804 21.385 1.00 96.75 101 ASP A N 1
ATOM 747 C CA . ASP A 1 101 ? -4.904 10.137 21.265 1.00 96.75 101 ASP A CA 1
ATOM 748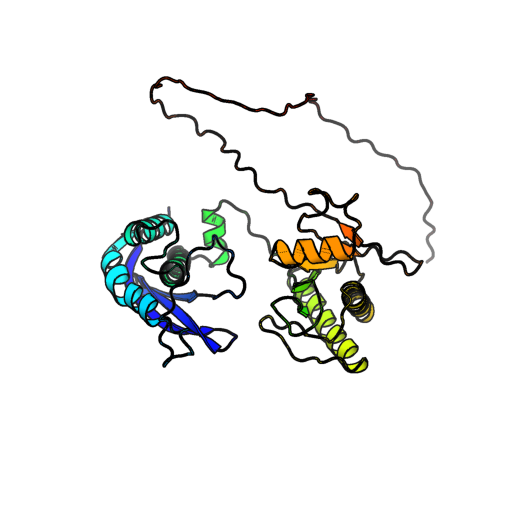 C C . ASP A 1 101 ? -4.590 11.507 21.882 1.00 96.75 101 ASP A C 1
ATOM 750 O O . ASP A 1 101 ? -3.724 11.609 22.753 1.00 96.75 101 ASP A O 1
ATOM 754 N N . GLY A 1 102 ? -5.346 12.532 21.479 1.00 95.69 102 GLY A N 1
ATOM 755 C CA . GLY A 1 102 ? -5.236 13.892 21.999 1.00 95.69 102 GLY A CA 1
ATOM 756 C C . GLY A 1 102 ? -4.130 14.753 21.376 1.00 95.69 102 GLY A C 1
ATOM 757 O O . GLY A 1 102 ? -4.058 15.934 21.714 1.00 95.69 102 GLY A O 1
ATOM 758 N N . THR A 1 103 ? -3.295 14.232 20.465 1.00 94.00 103 THR A N 1
ATOM 759 C CA . THR A 1 103 ? -2.235 15.000 19.787 1.00 94.00 103 THR A CA 1
ATOM 760 C C . THR A 1 103 ? -2.496 15.168 18.286 1.00 94.00 103 THR A C 1
ATOM 762 O O . THR A 1 103 ? -3.128 14.348 17.618 1.00 94.00 103 THR A O 1
ATOM 765 N N . GLU A 1 104 ? -2.001 16.269 17.713 1.00 88.56 104 GLU A N 1
ATOM 766 C CA . GLU A 1 104 ? -2.140 16.560 16.278 1.00 88.56 104 GLU A CA 1
ATOM 767 C C . GLU A 1 104 ? -1.441 15.488 15.411 1.00 88.56 104 GLU A C 1
ATOM 769 O O . GLU A 1 104 ? -1.972 15.016 14.395 1.00 88.56 104 GLU A O 1
ATOM 774 N N . THR A 1 105 ? -0.270 15.035 15.864 1.00 86.94 105 THR A N 1
ATOM 775 C CA . THR A 1 105 ? 0.630 14.120 15.150 1.00 86.94 105 THR A CA 1
ATOM 776 C C . THR A 1 105 ? 0.395 12.637 15.452 1.00 86.94 105 THR A C 1
ATOM 778 O O . THR A 1 105 ? 1.125 11.810 14.908 1.00 86.94 105 THR A O 1
ATOM 781 N N . LYS A 1 106 ? -0.622 12.283 16.260 1.00 92.50 106 LYS A N 1
ATOM 782 C CA . LYS A 1 106 ? -0.929 10.903 16.715 1.00 92.50 106 LYS A CA 1
ATOM 783 C C . LYS A 1 106 ? 0.242 10.239 17.444 1.00 92.50 106 LYS A C 1
ATOM 785 O O . LYS A 1 106 ? 0.475 9.036 17.340 1.00 92.50 106 LYS A O 1
ATOM 790 N N . SER A 1 107 ? 1.029 11.057 18.133 1.00 90.88 107 SER A N 1
ATOM 791 C CA . SER A 1 107 ? 2.277 10.658 18.782 1.00 90.88 107 SER A CA 1
ATOM 792 C C . SER A 1 107 ? 2.082 9.891 20.089 1.00 90.88 107 SER A C 1
ATOM 794 O O . SER A 1 107 ? 3.054 9.324 20.580 1.00 90.88 107 SER A O 1
ATOM 796 N N . ARG A 1 108 ? 0.867 9.863 20.660 1.00 94.69 108 ARG A N 1
ATOM 797 C CA . ARG A 1 108 ? 0.604 9.167 21.926 1.00 94.69 108 ARG A CA 1
ATOM 798 C C . ARG A 1 108 ? 0.252 7.699 21.698 1.00 94.69 108 ARG A C 1
ATOM 800 O O . ARG A 1 108 ? 0.886 6.831 22.283 1.00 94.69 108 ARG A O 1
ATOM 807 N N . LEU A 1 109 ? -0.725 7.422 20.834 1.00 95.81 109 LEU A N 1
ATOM 808 C CA . LEU A 1 109 ? -1.107 6.060 20.445 1.00 95.81 109 LEU A CA 1
ATOM 809 C C . LEU A 1 109 ? -0.158 5.482 19.386 1.00 95.81 109 LEU A C 1
ATOM 811 O O . LEU A 1 109 ? 0.035 4.267 19.325 1.00 95.81 109 LEU A O 1
ATOM 815 N N . GLY A 1 110 ? 0.429 6.345 18.557 1.00 93.75 110 GLY A N 1
ATOM 816 C CA . GLY A 1 110 ? 1.136 5.975 17.337 1.00 93.75 110 GLY A CA 1
ATOM 817 C C . GLY A 1 110 ? 0.213 6.020 16.120 1.00 93.75 110 GLY A C 1
ATOM 818 O O . GLY A 1 110 ? -0.913 5.517 16.125 1.00 93.75 110 GLY A O 1
ATOM 819 N N . THR A 1 111 ? 0.708 6.583 15.023 1.00 92.50 111 THR A N 1
ATOM 820 C CA . THR A 1 111 ? -0.013 6.654 13.743 1.00 92.50 111 THR A CA 1
ATOM 821 C C . THR A 1 111 ? -0.307 5.269 13.189 1.00 92.50 111 THR A C 1
ATOM 823 O O . THR A 1 111 ? -1.396 5.042 12.672 1.00 92.50 111 THR A O 1
ATOM 826 N N . ASN A 1 112 ? 0.611 4.320 13.369 1.00 94.00 112 ASN A N 1
ATOM 827 C CA . ASN A 1 112 ? 0.388 2.910 13.065 1.00 94.00 112 ASN A CA 1
ATOM 828 C C . ASN A 1 112 ? -0.732 2.289 13.916 1.00 94.00 112 ASN A C 1
ATOM 830 O O . ASN A 1 112 ? -1.479 1.468 13.392 1.00 94.00 112 ASN A O 1
ATOM 834 N N . ALA A 1 113 ? -0.938 2.710 15.169 1.00 95.50 113 ALA A N 1
ATOM 835 C CA . ALA A 1 113 ? -2.096 2.261 15.940 1.00 95.50 113 ALA A CA 1
ATOM 836 C C . ALA A 1 113 ? -3.413 2.820 15.364 1.00 95.50 113 ALA A C 1
ATOM 838 O O . ALA A 1 113 ? -4.334 2.065 15.050 1.00 95.50 113 ALA A O 1
ATOM 839 N N . VAL A 1 114 ? -3.487 4.139 15.148 1.00 93.38 114 VAL A N 1
ATOM 840 C CA . VAL A 1 114 ? -4.701 4.828 14.661 1.00 93.38 114 VAL A CA 1
ATOM 841 C C . VAL A 1 114 ? -5.072 4.406 13.228 1.00 93.38 114 VAL A C 1
ATOM 843 O O . VAL A 1 114 ? -6.222 4.049 12.958 1.00 93.38 114 VAL A O 1
ATOM 846 N N . ILE A 1 115 ? -4.095 4.376 12.314 1.00 89.69 115 ILE A N 1
ATOM 847 C CA . ILE A 1 115 ? -4.257 3.918 10.920 1.00 89.69 115 ILE A CA 1
ATOM 848 C C . ILE A 1 115 ? -4.346 2.383 10.833 1.00 89.69 115 ILE A C 1
ATOM 850 O O . ILE A 1 115 ? -4.807 1.855 9.828 1.00 89.69 115 ILE A O 1
ATOM 854 N N . GLY A 1 116 ? -4.022 1.638 11.892 1.00 91.56 116 GLY A N 1
ATOM 855 C CA . GLY A 1 116 ? -4.379 0.222 11.989 1.00 91.56 116 GLY A CA 1
ATOM 856 C C . GLY A 1 116 ? -5.890 0.005 12.081 1.00 91.56 116 GLY A C 1
ATOM 857 O O . GLY A 1 116 ? -6.437 -0.879 11.419 1.00 91.56 116 GLY A O 1
ATOM 858 N N . VAL A 1 117 ? -6.581 0.829 12.874 1.00 96.38 117 VAL A N 1
ATOM 859 C CA . VAL A 1 117 ? -8.018 0.671 13.143 1.00 96.38 117 VAL A CA 1
ATOM 860 C C . VAL A 1 117 ? -8.882 1.232 12.012 1.00 96.38 117 VAL A C 1
ATOM 862 O O . VAL A 1 117 ? -9.773 0.531 11.533 1.00 96.38 117 VAL A O 1
ATOM 865 N N . SER A 1 118 ? -8.625 2.458 11.544 1.00 94.88 118 SER A N 1
ATOM 866 C CA . SER A 1 118 ? -9.516 3.160 10.595 1.00 94.88 118 SER A CA 1
ATOM 867 C C . SER A 1 118 ? -9.846 2.365 9.304 1.00 94.88 118 SER A C 1
ATOM 869 O O . SER A 1 118 ? -11.028 2.196 8.984 1.00 94.88 118 SER A O 1
ATOM 871 N N . PRO A 1 119 ? -8.885 1.731 8.596 1.00 94.88 119 PRO A N 1
ATOM 872 C CA . PRO A 1 119 ? -9.176 0.920 7.412 1.00 94.88 119 PRO A CA 1
ATOM 873 C C . PRO A 1 119 ? -9.919 -0.384 7.733 1.00 94.88 119 PRO A C 1
ATOM 875 O O . PRO A 1 119 ? -10.629 -0.902 6.871 1.00 94.88 119 PRO A O 1
ATOM 878 N N . ALA A 1 120 ? -9.789 -0.924 8.952 1.00 96.06 120 ALA A N 1
ATOM 879 C CA . ALA A 1 120 ? -10.614 -2.046 9.399 1.00 96.06 120 ALA A CA 1
ATOM 880 C C . ALA A 1 120 ? -12.073 -1.599 9.605 1.00 96.06 120 ALA A C 1
ATOM 882 O O . ALA A 1 120 ? -12.988 -2.322 9.224 1.00 96.06 120 ALA A O 1
ATOM 883 N N . VAL A 1 121 ? -12.307 -0.383 10.105 1.00 95.12 121 VAL A N 1
ATOM 884 C CA . VAL A 1 121 ? -13.656 0.196 10.238 1.00 95.12 121 VAL A CA 1
ATOM 885 C C . VAL A 1 121 ? -14.295 0.442 8.869 1.00 95.12 121 VAL A C 1
ATOM 887 O O . VAL A 1 121 ? -15.419 0.006 8.639 1.00 95.12 121 VAL A O 1
ATOM 890 N N . ILE A 1 122 ? -13.566 1.042 7.922 1.00 94.88 122 ILE A N 1
ATOM 891 C CA . ILE A 1 122 ? -14.036 1.248 6.538 1.00 94.88 122 ILE A CA 1
ATOM 892 C C . ILE A 1 122 ? -14.382 -0.086 5.849 1.00 94.88 122 ILE A C 1
ATOM 894 O O . ILE A 1 122 ? -15.377 -0.173 5.127 1.00 94.88 122 ILE A O 1
ATOM 898 N N . ARG A 1 123 ? -13.606 -1.152 6.105 1.00 95.69 123 ARG A N 1
ATOM 899 C CA . ARG A 1 123 ? -13.916 -2.519 5.640 1.00 95.69 123 ARG A CA 1
ATOM 900 C C . ARG A 1 123 ? -15.169 -3.096 6.298 1.00 95.69 123 ARG A C 1
ATOM 902 O O . ARG A 1 123 ? -15.944 -3.760 5.614 1.00 95.69 123 ARG A O 1
ATOM 909 N N . ALA A 1 124 ? -15.378 -2.844 7.591 1.00 95.06 124 ALA A N 1
ATOM 910 C CA . ALA A 1 124 ? -16.569 -3.295 8.302 1.00 95.06 124 ALA A CA 1
ATOM 911 C C . ALA A 1 124 ? -17.824 -2.606 7.756 1.00 95.06 124 ALA A C 1
ATOM 913 O O . ALA A 1 124 ? -18.780 -3.290 7.411 1.00 95.06 124 ALA A O 1
ATOM 914 N N . GLU A 1 125 ? -17.810 -1.278 7.602 1.00 94.38 125 GLU A N 1
ATOM 915 C CA . GLU A 1 125 ? -18.945 -0.539 7.039 1.00 94.38 125 GLU A CA 1
ATOM 916 C C . GLU A 1 125 ? -19.305 -0.986 5.617 1.00 94.38 125 GLU A C 1
ATOM 918 O O . GLU A 1 125 ? -20.488 -1.144 5.318 1.00 94.38 125 GLU A O 1
ATOM 923 N N . ALA A 1 126 ? -18.310 -1.235 4.756 1.00 94.75 126 ALA A N 1
ATOM 924 C CA . ALA A 1 126 ? -18.549 -1.748 3.408 1.00 94.75 126 ALA A CA 1
ATOM 925 C C . ALA A 1 126 ? -19.290 -3.100 3.445 1.00 94.75 126 ALA A C 1
ATOM 927 O O . ALA A 1 126 ? -20.340 -3.247 2.817 1.00 94.75 126 ALA A O 1
ATOM 928 N N . ALA A 1 127 ? -18.808 -4.048 4.256 1.00 94.56 127 ALA A N 1
ATOM 929 C CA . ALA A 1 127 ? -19.443 -5.354 4.435 1.00 94.56 127 ALA A CA 1
ATOM 930 C C . ALA A 1 127 ? -20.863 -5.241 5.031 1.00 94.56 127 ALA A C 1
ATOM 932 O O . ALA A 1 127 ? -21.807 -5.822 4.498 1.00 94.56 127 ALA A O 1
ATOM 933 N N . LEU A 1 128 ? -21.041 -4.424 6.075 1.00 93.25 128 LEU A N 1
ATOM 934 C CA . LEU A 1 128 ? -22.332 -4.141 6.721 1.00 93.25 128 LEU A CA 1
ATOM 935 C C . LEU A 1 128 ? -23.361 -3.490 5.783 1.00 93.25 128 LEU A C 1
ATOM 937 O O . LEU A 1 128 ? -24.567 -3.646 5.985 1.00 93.25 128 LEU A O 1
ATOM 941 N N . ALA A 1 129 ? -22.889 -2.740 4.787 1.00 91.81 129 ALA A N 1
ATOM 942 C CA . ALA A 1 129 ? -23.704 -2.105 3.758 1.00 91.81 129 ALA A CA 1
ATOM 943 C C . ALA A 1 129 ? -23.969 -3.010 2.538 1.00 91.81 129 ALA A C 1
ATOM 945 O O . ALA A 1 129 ? -24.673 -2.572 1.625 1.00 91.81 129 ALA A O 1
ATOM 946 N N . GLY A 1 130 ? -23.412 -4.229 2.502 1.00 93.00 130 GLY A N 1
ATOM 947 C CA . GLY A 1 130 ? -23.491 -5.138 1.354 1.00 93.00 130 GLY A CA 1
ATOM 948 C C . GLY A 1 130 ? -22.741 -4.617 0.124 1.00 93.00 130 GLY A C 1
ATOM 949 O O . GLY A 1 130 ? -23.246 -4.727 -0.992 1.00 93.00 130 GLY A O 1
ATOM 950 N N . ARG A 1 131 ? -21.583 -3.974 0.327 1.00 92.94 131 ARG A N 1
ATOM 951 C CA . ARG A 1 131 ? -20.819 -3.255 -0.704 1.00 92.94 131 ARG A CA 1
ATOM 952 C C . ARG A 1 131 ? -19.397 -3.765 -0.835 1.00 92.94 131 ARG A C 1
ATOM 954 O O . ARG A 1 131 ? -18.738 -4.093 0.149 1.00 92.94 131 ARG A O 1
ATOM 961 N N . GLU A 1 132 ? -18.894 -3.699 -2.061 1.00 95.19 132 GLU A N 1
ATOM 962 C CA . GLU A 1 132 ? -17.471 -3.875 -2.326 1.00 95.19 132 GLU A CA 1
ATOM 963 C C . GLU A 1 132 ? -16.648 -2.737 -1.714 1.00 95.19 132 GLU A C 1
ATOM 965 O O . GLU A 1 132 ? -17.068 -1.575 -1.705 1.00 95.19 132 GLU A O 1
ATOM 970 N N . LEU A 1 133 ? -15.431 -3.047 -1.258 1.00 95.12 133 LEU A N 1
ATOM 971 C CA . LEU A 1 133 ? -14.585 -2.086 -0.539 1.00 95.12 133 LEU A CA 1
ATOM 972 C C . LEU A 1 133 ? -14.277 -0.818 -1.352 1.00 95.12 133 LEU A C 1
ATOM 974 O O . LEU A 1 133 ? -14.114 0.244 -0.766 1.00 95.12 133 LEU A O 1
ATOM 978 N N . TRP A 1 134 ? -14.219 -0.892 -2.684 1.00 94.69 134 TRP A N 1
ATOM 979 C CA . TRP A 1 134 ? -13.985 0.277 -3.542 1.00 94.69 134 TRP A CA 1
ATOM 980 C C . TRP A 1 134 ? -15.216 1.190 -3.685 1.00 94.69 134 TRP A C 1
ATOM 982 O O . TRP A 1 134 ? -15.073 2.369 -4.004 1.00 94.69 134 TRP A O 1
ATOM 992 N N . GLN A 1 135 ? -16.424 0.676 -3.434 1.00 94.75 135 GLN A N 1
ATOM 993 C CA . GLN A 1 135 ? -17.671 1.440 -3.547 1.00 94.75 135 GLN A CA 1
ATOM 994 C C . GLN A 1 135 ? -17.884 2.358 -2.341 1.00 94.75 135 GLN A C 1
ATOM 996 O O . GLN A 1 135 ? -18.405 3.462 -2.490 1.00 94.75 135 GLN A O 1
ATOM 1001 N N . HIS A 1 136 ? -17.502 1.905 -1.143 1.00 92.62 136 HIS A N 1
ATOM 1002 C CA . HIS A 1 136 ? -17.851 2.579 0.110 1.00 92.62 136 HIS A CA 1
ATOM 1003 C C . HIS A 1 136 ? -17.093 3.908 0.336 1.00 92.62 136 HIS A C 1
ATOM 1005 O O . HIS A 1 136 ? -17.759 4.925 0.529 1.00 92.62 136 HIS A O 1
ATOM 1011 N N . PRO A 1 137 ? -15.751 3.998 0.190 1.00 91.62 137 PRO A N 1
ATOM 1012 C CA . PRO A 1 137 ? -15.031 5.273 0.241 1.00 91.62 137 PRO A CA 1
ATOM 1013 C C . PRO A 1 137 ? -15.450 6.244 -0.866 1.00 91.62 137 PRO A C 1
ATOM 1015 O O . PRO A 1 137 ? -15.529 7.444 -0.623 1.00 91.62 137 PRO A O 1
ATOM 1018 N N . ALA A 1 138 ? -15.768 5.743 -2.065 1.00 93.12 138 ALA A N 1
ATOM 1019 C CA . ALA A 1 138 ? -16.268 6.576 -3.157 1.00 93.12 138 ALA A CA 1
ATOM 1020 C C . ALA A 1 138 ? -17.654 7.163 -2.839 1.00 93.12 138 ALA A C 1
ATOM 1022 O O . ALA A 1 138 ? -17.895 8.346 -3.075 1.00 93.12 138 ALA A O 1
ATOM 1023 N N . GLN A 1 139 ? -18.539 6.375 -2.216 1.00 91.38 139 GLN A N 1
ATOM 1024 C CA . GLN A 1 139 ? -19.823 6.862 -1.714 1.00 91.38 139 GLN A CA 1
ATOM 1025 C C . GLN A 1 139 ? -19.651 7.899 -0.591 1.00 91.38 139 GLN A C 1
ATOM 1027 O O . GLN A 1 139 ? -20.350 8.910 -0.607 1.00 91.38 139 GLN A O 1
ATOM 1032 N N . ILE A 1 140 ? -18.720 7.688 0.350 1.00 89.88 140 ILE A N 1
ATOM 1033 C CA . ILE A 1 140 ? -18.391 8.664 1.407 1.00 89.88 140 ILE A CA 1
ATOM 1034 C C . ILE A 1 140 ? -17.861 9.974 0.802 1.00 89.88 140 ILE A C 1
ATOM 1036 O O . ILE A 1 140 ? -18.268 11.055 1.221 1.00 89.88 140 ILE A O 1
ATOM 1040 N N . ALA A 1 141 ? -16.977 9.885 -0.194 1.00 91.00 141 ALA A N 1
ATOM 1041 C CA . ALA A 1 141 ? -16.370 11.038 -0.857 1.00 91.00 141 ALA A CA 1
ATOM 1042 C C . ALA A 1 141 ? -17.288 11.724 -1.892 1.00 91.00 141 ALA A C 1
ATOM 1044 O O . ALA A 1 141 ? -16.936 12.784 -2.406 1.00 91.00 141 ALA A O 1
ATOM 1045 N N . GLY A 1 142 ? -18.436 11.125 -2.232 1.00 93.69 142 GLY A N 1
ATOM 1046 C CA . GLY A 1 142 ? -19.322 11.606 -3.297 1.00 93.69 142 GLY A CA 1
ATOM 1047 C C . GLY A 1 142 ? -18.712 11.518 -4.704 1.00 93.69 142 GLY A C 1
ATOM 1048 O O . GLY A 1 142 ? -19.112 12.271 -5.591 1.00 93.69 142 GLY A O 1
ATOM 1049 N N . THR A 1 143 ? -17.729 10.639 -4.919 1.00 93.69 143 THR A N 1
ATOM 1050 C CA . THR A 1 143 ? -16.970 10.536 -6.174 1.00 93.69 143 THR A CA 1
ATOM 1051 C C . THR A 1 143 ? -17.433 9.368 -7.044 1.00 93.69 143 THR A C 1
ATOM 1053 O O . THR A 1 143 ? -17.915 8.345 -6.564 1.00 93.69 143 THR A O 1
ATOM 1056 N N . THR A 1 144 ? -17.264 9.500 -8.363 1.00 94.00 144 THR A N 1
ATOM 1057 C CA . THR A 1 144 ? -17.422 8.378 -9.299 1.00 94.00 144 THR A CA 1
ATOM 1058 C C . THR A 1 144 ? -16.118 7.574 -9.352 1.00 94.00 144 THR A C 1
ATOM 1060 O O . THR A 1 144 ? -15.094 8.153 -9.727 1.00 94.00 144 THR A O 1
ATOM 1063 N N . PRO A 1 145 ? -16.124 6.266 -9.028 1.00 92.75 145 PRO A N 1
ATOM 1064 C CA . PRO A 1 145 ? -14.950 5.410 -9.173 1.00 92.75 145 PRO A CA 1
ATOM 1065 C C . PRO A 1 145 ? -14.393 5.416 -10.598 1.00 92.75 145 PRO A C 1
ATOM 1067 O O . PRO A 1 145 ? -15.139 5.432 -11.579 1.00 92.75 145 PRO A O 1
ATOM 1070 N N . ARG A 1 146 ? -13.066 5.374 -10.704 1.00 92.19 146 ARG A N 1
ATOM 1071 C CA . ARG A 1 146 ? -12.315 5.202 -11.951 1.00 92.19 146 ARG A CA 1
ATOM 1072 C C . ARG A 1 146 ? -11.165 4.244 -11.676 1.00 92.19 146 ARG A C 1
ATOM 1074 O O . ARG A 1 146 ? -10.613 4.259 -10.578 1.00 92.19 146 ARG A O 1
ATOM 1081 N N . LEU A 1 147 ? -10.801 3.439 -12.667 1.00 93.94 147 LEU A N 1
ATOM 1082 C CA . LEU A 1 147 ? -9.552 2.685 -12.612 1.00 93.94 147 LEU A CA 1
ATOM 1083 C C . LEU A 1 147 ? -8.385 3.677 -12.795 1.00 93.94 147 LEU A C 1
ATOM 1085 O O . LEU A 1 147 ? -8.491 4.554 -13.658 1.00 93.94 147 LEU A O 1
ATOM 1089 N N . PRO A 1 148 ? -7.315 3.599 -11.986 1.00 93.38 148 PRO A N 1
ATOM 1090 C CA . PRO A 1 148 ? -6.131 4.427 -12.185 1.00 93.38 148 PRO A CA 1
ATOM 1091 C C . PRO A 1 148 ? -5.376 3.975 -13.440 1.00 93.38 148 PRO A C 1
ATOM 1093 O O . PRO A 1 148 ? -5.463 2.809 -13.828 1.00 93.38 148 PRO A O 1
ATOM 1096 N N . VAL A 1 149 ? -4.577 4.870 -14.030 1.00 93.88 149 VAL A N 1
ATOM 1097 C CA . VAL A 1 149 ? -3.460 4.411 -14.866 1.00 93.88 149 VAL A CA 1
ATOM 1098 C C . VAL A 1 149 ? -2.354 3.964 -13.902 1.00 93.88 149 VAL A C 1
ATOM 1100 O O . VAL A 1 149 ? -1.927 4.783 -13.078 1.00 93.88 149 VAL A O 1
ATOM 1103 N N . PRO A 1 150 ? -1.920 2.695 -13.940 1.00 94.69 150 PRO A N 1
ATOM 1104 C CA . PRO A 1 150 ? -0.788 2.232 -13.147 1.00 94.69 150 PRO A CA 1
ATOM 1105 C C . PRO A 1 150 ? 0.509 2.943 -13.563 1.00 94.69 150 PRO A C 1
ATOM 1107 O O . PRO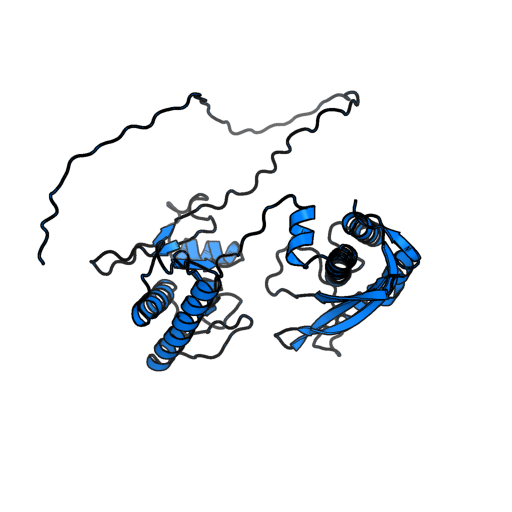 A 1 150 ? 0.577 3.576 -14.617 1.00 94.69 150 PRO A O 1
ATOM 1110 N N . HIS A 1 151 ? 1.483 2.925 -12.659 1.00 94.31 151 HIS A N 1
ATOM 1111 C CA . HIS A 1 151 ? 2.814 3.493 -12.845 1.00 94.31 151 HIS A CA 1
ATOM 1112 C C . HIS A 1 151 ? 3.802 2.539 -12.155 1.00 94.31 151 HIS A C 1
ATOM 1114 O O . HIS A 1 151 ? 3.994 2.611 -10.942 1.00 94.31 151 HIS A O 1
ATOM 1120 N N . PHE A 1 152 ? 4.348 1.567 -12.884 1.00 92.88 152 PHE A N 1
ATOM 1121 C CA . PHE A 1 152 ? 5.248 0.555 -12.316 1.00 92.88 152 PHE A CA 1
ATOM 1122 C C . PHE A 1 152 ? 6.624 1.157 -12.019 1.00 92.88 152 PHE A C 1
ATOM 1124 O O . PHE A 1 152 ? 7.294 1.634 -12.929 1.00 92.88 152 PHE A O 1
ATOM 1131 N N . HIS A 1 153 ? 7.101 1.092 -10.774 1.00 92.69 153 HIS A N 1
ATOM 1132 C CA . HIS A 1 153 ? 8.471 1.494 -10.446 1.00 92.69 153 HIS A CA 1
ATOM 1133 C C . HIS A 1 153 ? 9.463 0.448 -10.988 1.00 92.69 153 HIS A C 1
ATOM 1135 O O . HIS A 1 153 ? 9.568 -0.655 -10.457 1.00 92.69 153 HIS A O 1
ATOM 1141 N N . VAL A 1 154 ? 10.181 0.776 -12.075 1.00 94.94 154 VAL A N 1
ATOM 1142 C CA . VAL A 1 154 ? 11.061 -0.183 -12.780 1.00 94.94 154 VAL A CA 1
ATOM 1143 C C . VAL A 1 154 ? 12.558 0.053 -12.582 1.00 94.94 154 VAL A C 1
ATOM 1145 O O . VAL A 1 154 ? 13.327 -0.893 -12.743 1.00 94.94 154 VAL A O 1
ATOM 1148 N N . VAL A 1 155 ? 12.995 1.264 -12.222 1.00 93.56 155 VAL A N 1
ATOM 1149 C CA . VAL A 1 155 ? 14.395 1.566 -11.863 1.00 93.56 155 VAL A CA 1
ATOM 1150 C C . VAL A 1 155 ? 14.437 2.501 -10.658 1.00 93.56 155 VAL A C 1
ATOM 1152 O O . VAL A 1 155 ? 13.900 3.605 -10.731 1.00 93.56 155 VAL A O 1
ATOM 1155 N N . ASN A 1 156 ? 15.125 2.053 -9.605 1.00 90.50 156 ASN A N 1
ATOM 1156 C CA . ASN A 1 156 ? 15.373 2.781 -8.363 1.00 90.50 156 ASN A CA 1
ATOM 1157 C C . ASN A 1 156 ? 16.636 3.644 -8.473 1.00 90.50 156 ASN A C 1
ATOM 1159 O O . ASN A 1 156 ? 17.636 3.246 -9.084 1.00 90.50 156 ASN A O 1
ATOM 1163 N N . GLY A 1 157 ? 16.622 4.760 -7.755 1.00 86.56 157 GLY A N 1
ATOM 1164 C CA . GLY A 1 157 ? 17.786 5.581 -7.451 1.00 86.56 157 GLY A CA 1
ATOM 1165 C C . GLY A 1 157 ? 17.642 6.297 -6.108 1.00 86.56 157 GLY A C 1
ATOM 1166 O O . GLY A 1 157 ? 16.786 5.951 -5.284 1.00 86.56 157 GLY A O 1
ATOM 1167 N N . GLY A 1 158 ? 18.469 7.313 -5.875 1.00 81.38 158 GLY A N 1
ATOM 1168 C CA . GLY A 1 158 ? 18.444 8.136 -4.669 1.00 81.38 158 GLY A CA 1
ATOM 1169 C C . GLY A 1 158 ? 18.462 7.298 -3.388 1.00 81.38 158 GLY A C 1
ATOM 1170 O O . GLY A 1 158 ? 19.266 6.388 -3.227 1.00 81.38 158 GLY A O 1
ATOM 1171 N N . ALA A 1 159 ? 17.536 7.575 -2.469 1.00 77.12 159 ALA A N 1
ATOM 1172 C CA . ALA A 1 159 ? 17.435 6.846 -1.203 1.00 77.12 159 ALA A CA 1
ATOM 1173 C C . ALA A 1 159 ? 16.947 5.382 -1.329 1.00 77.12 159 ALA A C 1
ATOM 1175 O O . ALA A 1 159 ? 16.936 4.678 -0.322 1.00 77.12 159 ALA A O 1
ATOM 1176 N N . HIS A 1 160 ? 16.498 4.932 -2.511 1.00 73.50 160 HIS A N 1
ATOM 1177 C CA . HIS A 1 160 ? 15.940 3.586 -2.729 1.00 73.50 160 HIS A CA 1
ATOM 1178 C C . HIS A 1 160 ? 16.959 2.623 -3.386 1.00 73.50 160 HIS A C 1
ATOM 1180 O O . HIS A 1 160 ? 16.649 1.451 -3.593 1.00 73.50 160 HIS A O 1
ATOM 1186 N N . ALA A 1 161 ? 18.181 3.078 -3.702 1.00 79.25 161 ALA A N 1
ATOM 1187 C CA . ALA A 1 161 ? 19.233 2.256 -4.309 1.00 79.25 161 ALA A CA 1
ATOM 1188 C C . ALA A 1 161 ? 20.645 2.637 -3.839 1.00 79.25 161 ALA A C 1
ATOM 1190 O O . ALA A 1 161 ? 20.896 3.752 -3.397 1.00 79.25 161 ALA A O 1
ATOM 1191 N N . VAL A 1 162 ? 21.599 1.716 -4.006 1.00 79.94 162 VAL A N 1
ATOM 1192 C CA . VAL A 1 162 ? 23.038 1.986 -3.832 1.00 79.94 162 VAL A CA 1
ATOM 1193 C C . VAL A 1 162 ? 23.666 2.238 -5.210 1.00 79.94 162 VAL A C 1
ATOM 1195 O O . VAL A 1 162 ? 24.437 1.429 -5.721 1.00 79.94 162 VAL A O 1
ATOM 1198 N N . ASN A 1 163 ? 23.269 3.341 -5.848 1.00 82.38 163 ASN A N 1
ATOM 1199 C CA . ASN A 1 163 ? 23.812 3.833 -7.119 1.00 82.38 163 ASN A CA 1
ATOM 1200 C C . ASN A 1 163 ? 23.873 5.375 -7.122 1.00 82.38 163 ASN A C 1
ATOM 1202 O O . ASN A 1 163 ? 23.423 6.022 -6.178 1.00 82.38 163 ASN A O 1
ATOM 1206 N N . ASN A 1 164 ? 24.439 5.972 -8.175 1.00 84.25 164 ASN A N 1
ATOM 1207 C CA . ASN A 1 164 ? 24.615 7.428 -8.274 1.00 84.25 164 ASN A CA 1
ATOM 1208 C C . ASN A 1 164 ? 23.429 8.146 -8.957 1.00 84.25 164 ASN A C 1
ATOM 1210 O O . ASN A 1 164 ? 23.594 9.260 -9.451 1.00 84.25 164 ASN A O 1
ATOM 1214 N N . LEU A 1 165 ? 22.243 7.528 -9.044 1.00 85.00 165 LEU A N 1
ATOM 1215 C CA . LEU A 1 165 ? 21.079 8.177 -9.656 1.00 85.00 165 LEU A CA 1
ATOM 1216 C C . LEU A 1 165 ? 20.474 9.212 -8.705 1.00 85.00 165 LEU A C 1
ATOM 1218 O O . LEU A 1 165 ? 19.990 8.872 -7.631 1.00 85.00 165 LEU A O 1
ATOM 1222 N N . ASP A 1 166 ? 20.421 10.471 -9.142 1.00 78.75 166 ASP A N 1
ATOM 1223 C CA . ASP A 1 166 ? 19.815 11.568 -8.375 1.00 78.75 166 ASP A CA 1
ATOM 1224 C C . ASP A 1 166 ? 18.296 11.387 -8.146 1.00 78.75 166 ASP A C 1
ATOM 1226 O O . ASP A 1 166 ? 17.749 11.835 -7.140 1.00 78.75 166 ASP A O 1
ATOM 1230 N N . PHE A 1 167 ? 17.597 10.753 -9.094 1.00 82.06 167 PHE A N 1
ATOM 1231 C CA . PHE A 1 167 ? 16.149 10.503 -9.054 1.00 82.06 167 PHE A CA 1
ATOM 1232 C C . PHE A 1 167 ? 15.839 9.222 -8.281 1.00 82.06 167 PHE A C 1
ATOM 1234 O O . PHE A 1 167 ? 16.533 8.227 -8.459 1.00 82.06 167 PHE A O 1
ATOM 1241 N N . GLN A 1 168 ? 14.771 9.214 -7.478 1.00 82.94 168 GLN A N 1
ATOM 1242 C CA . GLN A 1 168 ? 14.394 8.027 -6.700 1.00 82.94 168 GLN A CA 1
ATOM 1243 C C . GLN A 1 168 ? 13.724 6.939 -7.536 1.00 82.94 168 GLN A C 1
ATOM 1245 O O . GLN A 1 168 ? 13.981 5.762 -7.304 1.00 82.94 168 GLN A O 1
ATOM 1250 N N . GLU A 1 169 ? 12.861 7.326 -8.477 1.00 89.06 169 GLU A N 1
ATOM 1251 C CA . GLU A 1 169 ? 11.962 6.391 -9.156 1.00 89.06 169 GLU A CA 1
ATOM 1252 C C . GLU A 1 169 ? 11.820 6.750 -10.635 1.00 89.06 169 GLU A C 1
ATOM 1254 O O . GLU A 1 169 ? 11.591 7.914 -10.984 1.00 89.06 169 GLU A O 1
ATOM 1259 N N . PHE A 1 170 ? 11.879 5.740 -11.502 1.00 93.44 170 PHE A N 1
ATOM 1260 C CA . PHE A 1 170 ? 11.502 5.835 -12.912 1.00 93.44 170 PHE A CA 1
ATOM 1261 C C . PHE A 1 170 ? 10.350 4.863 -13.189 1.00 93.44 170 PHE A C 1
ATOM 1263 O O . PHE A 1 170 ? 10.448 3.671 -12.882 1.00 93.44 170 PHE A O 1
ATOM 1270 N N . MET A 1 171 ? 9.263 5.378 -13.770 1.00 95.38 171 MET A N 1
ATOM 1271 C CA . MET A 1 171 ? 7.997 4.663 -13.941 1.00 95.38 171 MET A CA 1
ATOM 1272 C C . MET A 1 171 ? 7.446 4.810 -15.366 1.00 95.38 171 MET A C 1
ATOM 1274 O O . MET A 1 171 ? 7.041 5.914 -15.734 1.00 95.38 171 MET A O 1
ATOM 1278 N N . PRO A 1 172 ? 7.372 3.742 -16.181 1.00 95.19 172 PRO A N 1
ATOM 1279 C CA . PRO A 1 172 ? 6.489 3.699 -17.339 1.00 95.19 172 PRO A CA 1
ATOM 1280 C C . PRO A 1 172 ? 5.045 3.995 -16.914 1.00 95.19 172 PRO A C 1
ATOM 1282 O O . PRO A 1 172 ? 4.649 3.697 -15.791 1.00 95.19 172 PRO A O 1
ATOM 1285 N N . ALA A 1 173 ? 4.269 4.598 -17.809 1.00 95.75 173 ALA A N 1
ATOM 1286 C CA . ALA A 1 173 ? 2.883 4.978 -17.564 1.00 95.75 173 ALA A CA 1
ATOM 1287 C C . ALA A 1 173 ? 2.061 4.747 -18.848 1.00 95.75 173 ALA A C 1
ATOM 1289 O O . ALA A 1 173 ? 2.163 5.550 -19.783 1.00 95.75 173 ALA A O 1
ATOM 1290 N N . PRO A 1 174 ? 1.272 3.662 -18.953 1.00 96.12 174 PRO A N 1
ATOM 1291 C CA . PRO A 1 174 ? 0.541 3.272 -20.166 1.00 96.12 174 PRO A CA 1
ATOM 1292 C C . PRO A 1 174 ? -0.728 4.123 -20.387 1.00 96.12 174 PRO A C 1
ATOM 1294 O O . PRO A 1 174 ? -1.852 3.622 -20.382 1.00 96.12 174 PRO A O 1
ATOM 1297 N N . LEU A 1 175 ? -0.550 5.434 -20.581 1.00 94.38 175 LEU A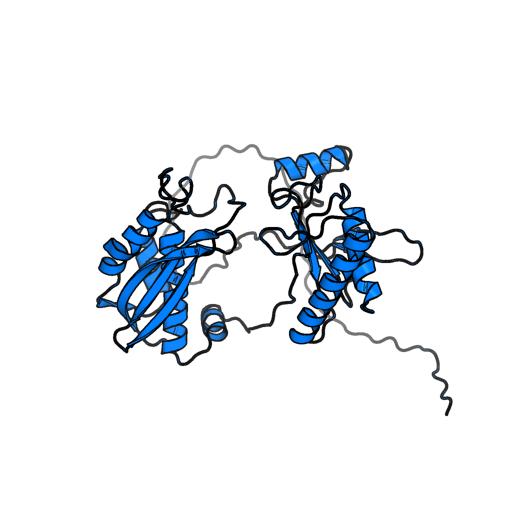 N 1
ATOM 1298 C CA . LEU A 1 175 ? -1.620 6.428 -20.752 1.00 94.38 175 LEU A CA 1
ATOM 1299 C C . LEU A 1 175 ? -2.565 6.122 -21.930 1.00 94.38 175 LEU A C 1
ATOM 1301 O O . LEU A 1 175 ? -3.746 6.455 -21.859 1.00 94.38 175 LEU A O 1
ATOM 1305 N N . GLY A 1 176 ? -2.054 5.504 -22.999 1.00 93.12 176 GLY A N 1
ATOM 1306 C CA . GLY A 1 176 ? -2.818 5.125 -24.192 1.00 93.12 176 GLY A CA 1
ATOM 1307 C C . GLY A 1 176 ? -3.548 3.777 -24.102 1.00 93.12 176 GLY A C 1
ATOM 1308 O O . GLY A 1 176 ? -4.209 3.386 -25.064 1.00 93.12 176 GLY A O 1
ATOM 1309 N N . ALA A 1 177 ? -3.436 3.038 -22.992 1.00 95.62 177 ALA A N 1
ATOM 1310 C CA . ALA A 1 177 ? -4.071 1.727 -22.867 1.00 95.62 177 ALA A CA 1
ATOM 1311 C C . ALA A 1 177 ? -5.610 1.836 -22.753 1.00 95.62 177 ALA A C 1
ATOM 1313 O O . ALA A 1 177 ? -6.118 2.624 -21.952 1.00 95.62 177 ALA A O 1
ATOM 1314 N N . PRO A 1 178 ? -6.390 1.014 -23.485 1.00 95.56 178 PRO A N 1
ATOM 1315 C CA . PRO A 1 178 ? -7.853 1.109 -23.498 1.00 95.56 178 PRO A CA 1
ATOM 1316 C C . PRO A 1 178 ? -8.524 0.554 -22.229 1.00 95.56 178 PRO A C 1
ATOM 1318 O O . PRO A 1 178 ? -9.729 0.723 -22.044 1.00 95.56 178 PRO A O 1
ATOM 1321 N N . SER A 1 179 ? -7.783 -0.148 -21.365 1.00 96.62 179 SER A N 1
ATOM 1322 C CA . SER A 1 179 ? -8.287 -0.727 -20.116 1.00 96.62 179 SER A CA 1
ATOM 1323 C C . SER A 1 179 ? -7.150 -1.010 -19.124 1.00 96.62 179 SER A C 1
ATOM 1325 O O . SER A 1 179 ? -5.988 -1.086 -19.518 1.00 96.62 179 SER A O 1
ATOM 1327 N N . LEU A 1 180 ? -7.479 -1.214 -17.841 1.00 96.38 180 LEU A N 1
ATOM 1328 C CA . LEU A 1 180 ? -6.490 -1.570 -16.813 1.00 96.38 180 LEU A CA 1
ATOM 1329 C C . LEU A 1 180 ? -5.766 -2.910 -17.088 1.00 96.38 180 LEU A C 1
ATOM 1331 O O . LEU A 1 180 ? -4.553 -2.940 -16.907 1.00 96.38 180 LEU A O 1
ATOM 1335 N N . PRO A 1 181 ? -6.422 -3.994 -17.558 1.00 97.94 181 PRO A N 1
ATOM 1336 C CA . PRO A 1 181 ? -5.708 -5.200 -17.990 1.00 97.94 181 PRO A CA 1
ATOM 1337 C C . PRO A 1 181 ? -4.658 -4.933 -19.077 1.00 97.94 181 PRO A C 1
ATOM 1339 O O . PRO A 1 181 ? -3.535 -5.412 -18.959 1.00 97.94 181 PRO A O 1
ATOM 1342 N N . GLU A 1 182 ? -4.981 -4.113 -20.082 1.00 97.94 182 GLU A N 1
ATOM 1343 C CA . GLU A 1 182 ? -4.031 -3.757 -21.147 1.00 97.94 182 GLU A CA 1
ATOM 1344 C C . GLU A 1 182 ? -2.897 -2.850 -20.648 1.00 97.94 182 GLU A C 1
ATOM 1346 O O . GLU A 1 182 ? -1.761 -2.992 -21.090 1.00 97.94 182 GLU A O 1
ATOM 1351 N N . ALA A 1 183 ? -3.175 -1.968 -19.685 1.00 97.31 183 ALA A N 1
ATOM 1352 C CA . ALA A 1 183 ? -2.159 -1.164 -19.012 1.00 97.31 183 ALA A CA 1
ATOM 1353 C C . ALA A 1 183 ? -1.148 -2.044 -18.251 1.00 97.31 183 ALA A C 1
ATOM 1355 O O . ALA A 1 183 ? 0.055 -1.954 -18.488 1.00 97.31 183 ALA A O 1
ATOM 1356 N N . LEU A 1 184 ? -1.647 -2.950 -17.403 1.00 97.44 184 LEU A N 1
ATOM 1357 C CA . LEU A 1 184 ? -0.820 -3.879 -16.625 1.00 97.44 184 LEU A CA 1
ATOM 1358 C C . LEU A 1 184 ? -0.039 -4.847 -17.525 1.00 97.44 184 LEU A C 1
ATOM 1360 O O . LEU A 1 184 ? 1.111 -5.177 -17.225 1.00 97.44 184 LEU A O 1
ATOM 1364 N N . ARG A 1 185 ? -0.639 -5.285 -18.642 1.00 97.94 185 ARG A N 1
ATOM 1365 C CA . ARG A 1 185 ? 0.035 -6.097 -19.662 1.00 97.94 185 ARG A CA 1
ATOM 1366 C C . ARG A 1 185 ? 1.208 -5.329 -20.272 1.00 97.94 185 ARG A C 1
ATOM 1368 O O . ARG A 1 185 ? 2.323 -5.848 -20.275 1.00 97.94 185 ARG A O 1
ATOM 1375 N N . ALA A 1 186 ? 0.980 -4.084 -20.696 1.00 97.62 186 ALA A N 1
ATOM 1376 C CA . ALA A 1 186 ? 2.012 -3.241 -21.286 1.00 97.62 186 ALA A CA 1
ATOM 1377 C C . ALA A 1 186 ? 3.195 -3.004 -20.334 1.00 97.62 186 ALA A C 1
ATOM 1379 O O . ALA A 1 186 ? 4.343 -3.203 -20.723 1.00 97.62 186 ALA A O 1
ATOM 1380 N N . GLU A 1 187 ? 2.944 -2.650 -19.072 1.00 96.12 187 GLU A N 1
ATOM 1381 C CA . GLU A 1 187 ? 4.021 -2.448 -18.093 1.00 96.12 187 GLU A CA 1
ATOM 1382 C C . GLU A 1 187 ? 4.779 -3.737 -17.763 1.00 96.12 187 GLU A C 1
ATOM 1384 O O . GLU A 1 187 ? 5.997 -3.700 -17.597 1.00 96.12 187 GLU A O 1
ATOM 1389 N N . THR A 1 188 ? 4.093 -4.882 -17.710 1.00 97.50 188 THR A N 1
ATOM 1390 C CA . THR A 1 188 ? 4.730 -6.184 -17.454 1.00 97.50 188 THR A CA 1
ATOM 1391 C C . THR A 1 188 ? 5.646 -6.594 -18.610 1.00 97.50 188 THR A C 1
ATOM 1393 O O . THR A 1 188 ? 6.771 -7.042 -18.378 1.00 97.50 188 THR A O 1
ATOM 1396 N N . GLU A 1 189 ? 5.206 -6.395 -19.856 1.00 98.31 189 GLU A N 1
ATOM 1397 C CA . GLU A 1 189 ? 6.009 -6.629 -21.064 1.00 98.31 189 GLU A CA 1
ATOM 1398 C C . GLU A 1 189 ? 7.236 -5.698 -21.104 1.00 98.31 189 GLU A C 1
ATOM 1400 O O . GLU A 1 189 ? 8.361 -6.163 -21.310 1.00 98.31 189 GLU A O 1
ATOM 1405 N N . VAL A 1 190 ? 7.051 -4.406 -20.804 1.00 98.12 190 VAL A N 1
ATOM 1406 C CA . VAL A 1 190 ? 8.134 -3.409 -20.719 1.00 98.12 190 VAL A CA 1
ATOM 1407 C C . VAL A 1 190 ? 9.129 -3.733 -19.601 1.00 98.12 190 VAL A C 1
ATOM 1409 O O . VAL A 1 190 ? 10.336 -3.679 -19.833 1.00 98.12 190 VAL A O 1
ATOM 1412 N N . TYR A 1 191 ? 8.667 -4.115 -18.408 1.00 97.81 191 TYR A N 1
ATOM 1413 C CA . TYR A 1 191 ? 9.524 -4.497 -17.279 1.00 97.81 191 TYR A CA 1
ATOM 1414 C C . TYR A 1 191 ? 10.357 -5.749 -17.593 1.00 97.81 191 TYR A C 1
ATOM 1416 O O . TYR A 1 191 ? 11.573 -5.765 -17.375 1.00 97.81 191 TYR A O 1
ATOM 1424 N N . ALA A 1 192 ? 9.730 -6.780 -18.169 1.00 97.75 192 ALA A N 1
ATOM 1425 C CA . ALA A 1 192 ? 10.417 -7.996 -18.594 1.00 97.75 192 ALA A CA 1
ATOM 1426 C C . ALA A 1 192 ? 11.474 -7.706 -19.675 1.00 97.75 192 ALA A C 1
ATOM 1428 O O . ALA A 1 192 ? 12.597 -8.217 -19.599 1.00 97.75 192 ALA A O 1
ATOM 1429 N N . ARG A 1 193 ? 11.159 -6.837 -20.647 1.00 98.31 193 ARG A N 1
ATOM 1430 C CA . ARG A 1 193 ? 12.121 -6.421 -21.673 1.00 98.31 193 ARG A CA 1
ATOM 1431 C C . ARG A 1 193 ? 13.255 -5.579 -21.094 1.00 98.31 193 ARG A C 1
ATOM 1433 O O . ARG A 1 193 ? 14.412 -5.846 -21.413 1.00 98.31 193 ARG A O 1
ATOM 1440 N N . LEU A 1 194 ? 12.963 -4.622 -20.215 1.00 97.94 194 LEU A N 1
ATOM 1441 C CA . LEU A 1 194 ? 13.973 -3.801 -19.544 1.00 97.94 194 LEU A CA 1
ATOM 1442 C C . LEU A 1 194 ? 14.966 -4.669 -18.761 1.00 97.94 194 LEU A C 1
ATOM 1444 O O . LEU A 1 194 ? 16.173 -4.462 -18.882 1.00 97.94 194 LEU A O 1
ATOM 1448 N N . LYS A 1 195 ? 14.485 -5.700 -18.051 1.00 97.62 195 LYS A N 1
ATOM 1449 C CA . LYS A 1 195 ? 15.344 -6.683 -17.372 1.00 97.62 195 LYS A CA 1
ATOM 1450 C C . LYS A 1 195 ? 16.325 -7.355 -18.333 1.00 97.62 195 LYS A C 1
ATOM 1452 O O . LYS A 1 195 ? 17.510 -7.463 -18.024 1.00 97.62 195 LYS A O 1
ATOM 1457 N N . ALA A 1 196 ? 15.846 -7.782 -19.503 1.00 97.69 196 ALA A N 1
ATOM 1458 C CA . ALA A 1 196 ? 16.683 -8.405 -20.526 1.00 97.69 196 ALA A CA 1
ATOM 1459 C C . ALA A 1 196 ? 17.724 -7.427 -21.103 1.00 97.69 196 ALA A C 1
ATOM 1461 O O . ALA A 1 196 ? 18.874 -7.816 -21.301 1.00 97.69 196 ALA A O 1
ATOM 1462 N N . ARG A 1 197 ? 17.360 -6.152 -21.314 1.00 97.19 197 ARG A N 1
ATOM 1463 C CA . ARG A 1 197 ? 18.297 -5.107 -21.774 1.00 97.19 197 ARG A CA 1
ATOM 1464 C C . ARG A 1 197 ? 19.379 -4.808 -20.738 1.00 97.19 197 ARG A C 1
ATOM 1466 O O . ARG A 1 197 ? 20.548 -4.735 -21.098 1.00 97.19 197 ARG A O 1
ATOM 1473 N N . LEU A 1 198 ? 19.015 -4.694 -19.459 1.00 96.69 198 LEU A N 1
ATOM 1474 C CA . LEU A 1 198 ? 19.974 -4.515 -18.365 1.00 96.69 198 LEU A CA 1
ATOM 1475 C C . LEU A 1 198 ? 20.943 -5.704 -18.274 1.00 96.69 198 LEU A C 1
ATOM 1477 O O . LEU A 1 198 ? 22.156 -5.501 -18.283 1.00 96.69 198 LEU A O 1
ATOM 1481 N N . ALA A 1 199 ? 20.432 -6.938 -18.292 1.00 96.25 199 ALA A N 1
ATOM 1482 C CA . ALA A 1 199 ? 21.268 -8.139 -18.271 1.00 96.25 199 ALA A CA 1
ATOM 1483 C C . ALA A 1 199 ? 22.229 -8.219 -19.477 1.00 96.25 199 ALA A C 1
ATOM 1485 O O . ALA A 1 199 ? 23.400 -8.547 -19.303 1.00 96.25 199 ALA A O 1
ATOM 1486 N N . ALA A 1 200 ? 21.771 -7.860 -20.683 1.00 96.88 200 ALA A N 1
ATOM 1487 C CA . ALA A 1 200 ? 22.607 -7.813 -21.887 1.00 96.88 200 ALA A CA 1
ATOM 1488 C C . ALA A 1 200 ? 23.711 -6.735 -21.834 1.00 96.88 200 ALA A C 1
ATOM 1490 O O . ALA A 1 200 ? 24.725 -6.863 -22.516 1.00 96.88 200 ALA A O 1
ATOM 1491 N N . LEU A 1 201 ? 23.536 -5.697 -21.010 1.00 95.12 201 LEU A N 1
ATOM 1492 C CA . LEU A 1 201 ? 24.528 -4.652 -20.735 1.00 95.12 201 LEU A CA 1
ATOM 1493 C C . LEU A 1 201 ? 25.418 -4.968 -19.516 1.00 95.12 201 LEU A C 1
ATOM 1495 O O . LEU A 1 201 ? 26.177 -4.107 -19.078 1.00 95.12 201 LEU A O 1
ATOM 1499 N N . GLY A 1 202 ? 25.311 -6.170 -18.934 1.00 95.00 202 GLY A N 1
ATOM 1500 C CA . GLY A 1 202 ? 26.042 -6.558 -17.720 1.00 95.00 202 GLY A CA 1
ATOM 1501 C C . GLY A 1 202 ? 25.586 -5.835 -16.445 1.00 95.00 202 GLY A C 1
ATOM 1502 O O . GLY A 1 202 ? 26.261 -5.917 -15.421 1.00 95.00 202 GLY A O 1
ATOM 1503 N N . GLN A 1 203 ? 24.457 -5.125 -16.491 1.00 94.00 203 GLN A N 1
ATOM 1504 C CA . GLN A 1 203 ? 23.921 -4.358 -15.367 1.00 94.00 203 GLN A CA 1
ATOM 1505 C C . GLN A 1 203 ? 23.207 -5.280 -14.359 1.00 94.00 203 GLN A C 1
ATOM 1507 O O . GLN A 1 203 ? 22.538 -6.238 -14.765 1.00 94.00 203 GLN A O 1
ATOM 1512 N N . PRO A 1 204 ? 23.298 -5.009 -13.042 1.00 90.12 204 PRO A N 1
ATOM 1513 C CA . PRO A 1 204 ? 22.654 -5.836 -12.030 1.00 90.12 204 PRO A CA 1
ATOM 1514 C C . PRO A 1 204 ? 21.125 -5.759 -12.140 1.00 90.12 204 PRO A C 1
ATOM 1516 O O . PRO A 1 204 ? 20.531 -4.683 -12.163 1.00 90.12 204 PRO A O 1
ATOM 1519 N N . THR A 1 205 ? 20.478 -6.928 -12.159 1.00 91.56 205 THR A N 1
ATOM 1520 C CA . THR A 1 205 ? 19.007 -7.072 -12.195 1.00 91.56 205 THR A CA 1
ATOM 1521 C C . THR A 1 205 ? 18.424 -7.555 -10.860 1.00 91.56 205 THR A C 1
ATOM 1523 O O . THR A 1 205 ? 17.354 -8.167 -10.821 1.00 91.56 205 THR A O 1
ATOM 1526 N N . GLY A 1 206 ? 19.135 -7.275 -9.761 1.00 87.56 206 GLY A N 1
ATOM 1527 C CA . GLY A 1 206 ? 18.590 -7.358 -8.405 1.00 87.56 206 GLY A CA 1
ATOM 1528 C C . GLY A 1 206 ? 17.494 -6.311 -8.191 1.00 87.56 206 GLY A C 1
ATOM 1529 O O . GLY A 1 206 ? 17.480 -5.283 -8.872 1.00 87.56 206 GLY A O 1
ATOM 1530 N N . LEU A 1 207 ? 16.564 -6.599 -7.278 1.00 88.19 207 LEU A N 1
ATOM 1531 C CA . LEU A 1 207 ? 15.380 -5.772 -7.036 1.00 88.19 207 LEU A CA 1
ATOM 1532 C C . LEU A 1 207 ? 15.533 -4.947 -5.751 1.00 88.19 207 LEU A C 1
ATOM 1534 O O . LEU A 1 207 ? 16.057 -5.455 -4.761 1.00 88.19 207 LEU A O 1
ATOM 1538 N N . GLY A 1 208 ? 15.058 -3.700 -5.774 1.00 83.69 208 GLY A N 1
ATOM 1539 C CA . GLY A 1 208 ? 14.887 -2.864 -4.577 1.00 83.69 208 GLY A CA 1
ATOM 1540 C C . GLY A 1 208 ? 13.585 -3.162 -3.818 1.00 83.69 208 GLY A C 1
ATOM 1541 O O . GLY A 1 208 ? 12.786 -3.993 -4.257 1.00 83.69 208 GLY A O 1
ATOM 1542 N N . ASP A 1 209 ? 13.350 -2.438 -2.715 1.00 78.19 209 ASP A N 1
ATOM 1543 C CA . ASP A 1 209 ? 12.172 -2.567 -1.825 1.00 78.19 209 ASP A CA 1
ATOM 1544 C C . ASP A 1 209 ? 10.818 -2.545 -2.576 1.00 78.19 209 ASP A C 1
ATOM 1546 O O . ASP A 1 209 ? 9.840 -3.142 -2.122 1.00 78.19 209 ASP A O 1
ATOM 1550 N N . GLU A 1 210 ? 10.763 -1.864 -3.725 1.00 83.88 210 GLU A N 1
ATOM 1551 C CA . GLU A 1 210 ? 9.558 -1.619 -4.533 1.00 83.88 210 GLU A CA 1
ATOM 1552 C C . GLU A 1 210 ? 9.524 -2.434 -5.846 1.00 83.88 210 GLU A C 1
ATOM 1554 O O . GLU A 1 210 ? 8.640 -2.249 -6.678 1.00 83.88 210 GLU A O 1
ATOM 1559 N N . GLY A 1 211 ? 10.468 -3.364 -6.045 1.00 88.06 211 GLY A N 1
ATOM 1560 C CA . GLY A 1 211 ? 10.487 -4.295 -7.185 1.00 88.06 211 GLY A CA 1
ATOM 1561 C C . GLY A 1 211 ? 11.170 -3.788 -8.464 1.00 88.06 211 GLY A C 1
ATOM 1562 O O . GLY A 1 211 ? 11.424 -4.588 -9.370 1.00 88.06 211 GLY A O 1
ATOM 1563 N N . GLY A 1 212 ? 11.530 -2.505 -8.543 1.00 92.19 212 GLY A N 1
ATOM 1564 C CA . GLY A 1 212 ? 12.379 -1.973 -9.614 1.00 92.19 212 GLY A CA 1
ATOM 1565 C C . GLY A 1 212 ? 13.816 -2.514 -9.558 1.00 92.19 212 GLY A C 1
ATOM 1566 O O . GLY A 1 212 ? 14.258 -3.024 -8.528 1.00 92.19 212 GLY A O 1
ATOM 1567 N N . PHE A 1 213 ? 14.576 -2.353 -10.641 1.00 94.88 213 PHE A N 1
ATOM 1568 C CA . PHE A 1 213 ? 16.008 -2.679 -10.701 1.00 94.88 213 PHE A CA 1
ATOM 1569 C C . PHE A 1 213 ? 16.875 -1.580 -10.067 1.00 94.88 213 PHE A C 1
ATOM 1571 O O . PHE A 1 213 ? 16.432 -0.441 -9.937 1.00 94.88 213 PHE A O 1
ATOM 1578 N N . ALA A 1 214 ? 18.122 -1.893 -9.711 1.00 92.69 214 ALA A N 1
ATOM 1579 C CA . ALA A 1 214 ? 19.102 -0.924 -9.200 1.00 92.69 214 ALA A CA 1
ATOM 1580 C C . ALA A 1 214 ? 20.411 -0.970 -10.023 1.00 92.69 214 ALA A C 1
ATOM 1582 O O . ALA A 1 214 ? 21.422 -1.483 -9.542 1.00 92.69 214 ALA A O 1
ATOM 1583 N N . PRO A 1 215 ? 20.404 -0.497 -11.286 1.00 91.56 215 PRO A N 1
ATOM 1584 C CA . PRO A 1 215 ? 21.567 -0.552 -12.166 1.00 91.56 215 PRO A CA 1
ATOM 1585 C C . PRO A 1 215 ? 22.661 0.444 -11.745 1.00 91.56 215 PRO A C 1
ATOM 1587 O O . PRO A 1 215 ? 22.381 1.490 -11.156 1.00 91.56 215 PRO A O 1
ATOM 1590 N N . ALA A 1 216 ? 23.905 0.140 -12.114 1.00 91.31 216 ALA A N 1
ATOM 1591 C CA . ALA A 1 216 ? 25.059 1.027 -12.014 1.00 91.31 216 ALA A CA 1
ATOM 1592 C C . ALA A 1 216 ? 25.105 1.952 -13.246 1.00 91.31 216 ALA A C 1
ATOM 1594 O O . ALA A 1 216 ? 25.860 1.734 -14.198 1.00 91.31 216 ALA A O 1
ATOM 1595 N N . ILE A 1 217 ? 24.216 2.946 -13.244 1.00 87.44 217 ILE A N 1
ATOM 1596 C CA . ILE A 1 217 ? 24.083 3.991 -14.265 1.00 87.44 217 ILE A CA 1
ATOM 1597 C C . ILE A 1 217 ? 23.994 5.327 -13.529 1.00 87.44 217 ILE A C 1
ATOM 1599 O O . ILE A 1 217 ? 23.154 5.472 -12.651 1.00 87.44 217 ILE A O 1
ATOM 1603 N N . ASP A 1 218 ? 24.818 6.307 -13.898 1.00 85.25 218 ASP A N 1
ATOM 1604 C CA . ASP A 1 218 ? 24.913 7.587 -13.169 1.00 85.25 218 ASP A CA 1
ATOM 1605 C C . ASP A 1 218 ? 24.039 8.701 -13.781 1.00 85.25 218 ASP A C 1
ATOM 1607 O O . ASP A 1 218 ? 23.910 9.801 -13.243 1.00 85.25 218 ASP A O 1
ATOM 1611 N N . ARG A 1 219 ? 23.455 8.450 -14.959 1.00 86.19 219 ARG A N 1
ATOM 1612 C CA . ARG A 1 219 ? 22.740 9.450 -15.760 1.00 86.19 219 ARG A CA 1
ATOM 1613 C C . ARG A 1 219 ? 21.251 9.103 -15.880 1.00 86.19 219 ARG A C 1
ATOM 1615 O O . ARG A 1 219 ? 20.917 8.123 -16.549 1.00 86.19 219 ARG A O 1
ATOM 1622 N N . PRO A 1 220 ? 20.339 9.928 -15.326 1.00 87.50 220 PRO A N 1
ATOM 1623 C CA . PRO A 1 220 ? 18.896 9.787 -15.536 1.00 87.50 220 PRO A CA 1
ATOM 1624 C C . PRO A 1 220 ? 18.497 9.721 -17.015 1.00 87.50 220 PRO A C 1
ATOM 1626 O O . PRO A 1 220 ? 17.556 9.018 -17.375 1.00 87.50 220 PRO A O 1
ATOM 1629 N N . GLU A 1 221 ? 19.230 10.417 -17.886 1.00 88.62 221 GLU A N 1
ATOM 1630 C CA . GLU A 1 221 ? 19.003 10.423 -19.331 1.00 88.62 221 GLU A CA 1
ATOM 1631 C C . GLU A 1 221 ? 19.213 9.038 -19.973 1.00 88.62 221 GLU A C 1
ATOM 1633 O O . GLU A 1 221 ? 18.452 8.650 -20.862 1.00 88.62 221 GLU A O 1
ATOM 1638 N N . ASP A 1 222 ? 20.188 8.263 -19.488 1.00 90.88 222 ASP A N 1
ATOM 1639 C CA . ASP A 1 222 ? 20.473 6.920 -20.003 1.00 90.88 222 ASP A CA 1
ATOM 1640 C C . ASP A 1 222 ? 19.441 5.903 -19.492 1.00 90.88 222 ASP A C 1
ATOM 1642 O O . ASP A 1 222 ? 19.006 5.034 -20.247 1.00 90.88 222 ASP A O 1
ATOM 1646 N N . VAL A 1 223 ? 18.956 6.062 -18.253 1.00 93.00 223 VAL A N 1
ATOM 1647 C CA . VAL A 1 223 ? 17.823 5.280 -17.719 1.00 93.00 223 VAL A CA 1
ATOM 1648 C C . VAL A 1 223 ? 16.549 5.536 -18.529 1.00 93.00 223 VAL A C 1
ATOM 1650 O O . VAL A 1 223 ? 15.883 4.587 -18.944 1.00 93.00 223 VAL A O 1
ATOM 1653 N N . LEU A 1 224 ? 16.232 6.804 -18.819 1.00 93.75 224 LEU A N 1
ATOM 1654 C CA . LEU A 1 224 ? 15.091 7.168 -19.666 1.00 93.75 224 LEU A CA 1
ATOM 1655 C C . LEU A 1 224 ? 15.202 6.542 -21.061 1.00 93.75 224 LEU A C 1
ATOM 1657 O O . LEU A 1 224 ? 14.220 5.986 -21.550 1.00 93.75 224 LEU A O 1
ATOM 1661 N N . LYS A 1 225 ? 16.391 6.565 -21.677 1.00 94.50 225 LYS A N 1
ATOM 1662 C CA . LYS A 1 225 ? 16.634 5.896 -22.961 1.00 94.50 225 LYS A CA 1
ATOM 1663 C C . LYS A 1 225 ? 16.411 4.384 -22.875 1.00 94.50 225 LYS A C 1
ATOM 1665 O O . LYS A 1 225 ? 15.715 3.835 -23.722 1.00 94.50 225 LYS A O 1
ATOM 1670 N N . LEU A 1 226 ? 16.943 3.708 -21.852 1.00 96.25 226 LEU A N 1
ATOM 1671 C CA . LEU A 1 226 ? 16.747 2.263 -21.677 1.00 96.25 226 LEU A CA 1
ATOM 1672 C C . LEU A 1 226 ? 15.268 1.878 -21.551 1.00 96.25 226 LEU A C 1
ATOM 1674 O O . LEU A 1 226 ? 14.881 0.830 -22.068 1.00 96.25 226 LEU A O 1
ATOM 1678 N N . ILE A 1 227 ? 14.456 2.719 -20.902 1.00 96.75 227 ILE A N 1
ATOM 1679 C CA . ILE A 1 227 ? 13.006 2.525 -20.769 1.00 96.75 227 ILE A CA 1
ATOM 1680 C C . ILE A 1 227 ? 12.283 2.817 -22.095 1.00 96.75 227 ILE A C 1
ATOM 1682 O O . ILE A 1 227 ? 11.467 2.002 -22.514 1.00 96.75 227 ILE A O 1
ATOM 1686 N N . VAL A 1 228 ? 12.597 3.920 -22.791 1.00 97.69 228 VAL A N 1
ATOM 1687 C CA . VAL A 1 228 ? 12.026 4.234 -24.121 1.00 97.69 228 VAL A CA 1
ATOM 1688 C C . VAL A 1 228 ? 12.312 3.115 -25.122 1.00 97.69 228 VAL A C 1
ATOM 1690 O O . VAL A 1 228 ? 11.401 2.664 -25.813 1.00 97.69 228 VAL A O 1
ATOM 1693 N N . ASP A 1 229 ? 13.550 2.626 -25.163 1.00 97.25 229 ASP A N 1
ATOM 1694 C CA . ASP A 1 229 ? 13.921 1.491 -26.000 1.00 97.25 229 ASP A CA 1
ATOM 1695 C C . ASP A 1 229 ? 13.187 0.197 -25.582 1.00 97.25 229 ASP A C 1
ATOM 1697 O O . ASP A 1 229 ? 12.809 -0.600 -26.432 1.00 97.25 229 ASP A O 1
ATOM 1701 N N . ALA A 1 230 ? 12.989 -0.048 -24.278 1.00 98.12 230 ALA A N 1
ATOM 1702 C CA . ALA A 1 230 ? 12.266 -1.229 -23.796 1.00 98.12 230 ALA A CA 1
ATOM 1703 C C . ALA A 1 230 ? 10.767 -1.183 -24.142 1.00 98.12 230 ALA A C 1
ATOM 1705 O O . ALA A 1 230 ? 10.166 -2.236 -24.341 1.00 98.12 230 ALA A O 1
ATOM 1706 N N . ILE A 1 231 ? 10.186 0.019 -24.247 1.00 97.75 231 ILE A N 1
ATOM 1707 C CA . ILE A 1 231 ? 8.820 0.274 -24.727 1.00 97.75 231 ILE A CA 1
ATOM 1708 C C . ILE A 1 231 ? 8.697 -0.034 -26.225 1.00 97.75 231 ILE A C 1
ATOM 1710 O O . ILE A 1 231 ? 7.770 -0.738 -26.630 1.00 97.75 231 ILE A O 1
ATOM 1714 N N . THR A 1 232 ? 9.637 0.439 -27.048 1.00 97.38 232 THR A N 1
ATOM 1715 C CA . THR A 1 232 ? 9.600 0.204 -28.501 1.00 97.38 232 THR A CA 1
ATOM 1716 C C . THR A 1 232 ? 9.979 -1.229 -28.880 1.00 97.38 232 THR A C 1
ATOM 1718 O O . THR A 1 232 ? 9.381 -1.784 -29.800 1.00 97.38 232 THR A O 1
ATOM 1721 N N . ASP A 1 233 ? 10.888 -1.868 -28.136 1.00 97.81 233 ASP A N 1
ATOM 1722 C CA . ASP A 1 233 ? 11.290 -3.272 -28.308 1.00 97.81 233 ASP A CA 1
ATOM 1723 C C . ASP A 1 233 ? 10.121 -4.275 -28.177 1.00 97.81 233 ASP A C 1
ATOM 1725 O O . ASP A 1 233 ? 10.189 -5.363 -28.748 1.00 97.81 233 ASP A O 1
ATOM 1729 N N . VAL A 1 234 ? 9.064 -3.939 -27.421 1.00 97.56 234 VAL A N 1
ATOM 1730 C CA . VAL A 1 234 ? 7.834 -4.755 -27.295 1.00 97.56 234 VAL A CA 1
ATOM 1731 C C . VAL A 1 234 ? 6.680 -4.253 -28.178 1.00 97.56 234 VAL A C 1
ATOM 1733 O O . VAL A 1 234 ? 5.570 -4.771 -28.103 1.00 97.56 234 VAL A O 1
ATOM 1736 N N . GLY A 1 235 ? 6.929 -3.259 -29.037 1.00 96.81 235 GLY A N 1
ATOM 1737 C CA . GLY A 1 235 ? 5.964 -2.760 -30.021 1.00 96.81 235 GLY A CA 1
ATOM 1738 C C . GLY A 1 235 ? 5.016 -1.656 -29.539 1.00 96.81 235 GLY A C 1
ATOM 1739 O O . GLY A 1 235 ? 4.137 -1.257 -30.305 1.00 96.81 235 GLY A O 1
ATOM 1740 N N . TYR A 1 236 ? 5.178 -1.116 -28.326 1.00 97.31 236 TYR A N 1
ATOM 1741 C CA . TYR A 1 236 ? 4.394 0.043 -27.883 1.00 97.31 236 TYR A CA 1
ATOM 1742 C C . TYR A 1 236 ? 4.984 1.362 -28.396 1.00 97.31 236 TYR A C 1
ATOM 1744 O O . TYR A 1 236 ? 6.196 1.539 -28.530 1.00 97.31 236 TYR A O 1
ATOM 1752 N N . THR A 1 237 ? 4.114 2.343 -28.638 1.00 95.19 237 THR A N 1
ATOM 1753 C CA . THR A 1 237 ? 4.534 3.722 -28.906 1.00 95.19 237 THR A CA 1
ATOM 1754 C C . THR A 1 237 ? 4.960 4.397 -27.602 1.00 95.19 237 THR A C 1
ATOM 1756 O O . THR A 1 237 ? 4.162 4.510 -26.672 1.00 95.19 237 THR A O 1
ATOM 1759 N N . ALA A 1 238 ? 6.203 4.873 -27.535 1.00 94.12 238 ALA A N 1
ATOM 1760 C CA . ALA A 1 238 ? 6.667 5.709 -26.432 1.00 94.12 238 ALA A CA 1
ATOM 1761 C C . ALA A 1 238 ? 6.061 7.122 -26.519 1.00 94.12 238 ALA A C 1
ATOM 1763 O O . ALA A 1 238 ? 5.979 7.704 -27.600 1.00 94.12 238 ALA A O 1
ATOM 1764 N N . GLY A 1 239 ? 5.663 7.686 -25.378 1.00 87.50 239 GLY A N 1
ATOM 1765 C CA . GLY A 1 239 ? 5.068 9.020 -25.281 1.00 87.50 239 GLY A CA 1
ATOM 1766 C C . GLY A 1 239 ? 3.610 9.015 -24.811 1.00 87.50 239 GLY A C 1
ATOM 1767 O O . GLY A 1 239 ? 3.099 8.027 -24.292 1.00 87.50 239 GLY A O 1
ATOM 1768 N N . ARG A 1 240 ? 2.939 10.167 -24.945 1.00 84.31 240 ARG A N 1
ATOM 1769 C CA . ARG A 1 240 ? 1.627 10.421 -24.312 1.00 84.31 240 ARG A CA 1
ATOM 1770 C C . ARG A 1 240 ? 0.492 9.552 -24.848 1.00 84.31 240 ARG A C 1
ATOM 1772 O O . ARG A 1 240 ? -0.422 9.242 -24.096 1.00 84.31 240 ARG A O 1
ATOM 1779 N N . ASP A 1 241 ? 0.562 9.193 -26.125 1.00 86.75 241 ASP A N 1
ATOM 1780 C CA . ASP A 1 241 ? -0.487 8.457 -26.837 1.00 86.75 241 ASP A CA 1
ATOM 1781 C C . ASP A 1 241 ? -0.311 6.924 -26.725 1.00 86.75 241 ASP A C 1
ATOM 1783 O O . ASP A 1 241 ? -1.057 6.160 -27.332 1.00 86.75 241 ASP A O 1
ATOM 1787 N N . GLY A 1 242 ? 0.672 6.473 -25.935 1.00 93.69 242 GLY A N 1
ATOM 1788 C CA . GLY A 1 242 ? 0.985 5.069 -25.669 1.00 93.69 242 GLY A CA 1
ATOM 1789 C C . GLY A 1 242 ? 1.536 4.894 -24.252 1.00 93.69 242 GLY A C 1
ATOM 1790 O O . GLY A 1 242 ? 0.799 5.080 -23.283 1.00 93.69 242 GLY A O 1
ATOM 1791 N N . VAL A 1 243 ? 2.817 4.543 -24.118 1.00 95.75 243 VAL A N 1
ATOM 1792 C CA . VAL A 1 243 ? 3.501 4.431 -22.818 1.00 95.75 243 VAL A CA 1
ATOM 1793 C C . VAL A 1 243 ? 4.413 5.640 -22.602 1.00 95.75 243 VAL A C 1
ATOM 1795 O O . VAL A 1 243 ? 5.451 5.793 -23.248 1.00 95.75 243 VAL A O 1
ATOM 1798 N N . ALA A 1 244 ? 4.017 6.518 -21.683 1.00 94.69 244 ALA A N 1
ATOM 1799 C CA . ALA A 1 244 ? 4.818 7.642 -21.215 1.00 94.69 244 ALA A CA 1
ATOM 1800 C C . ALA A 1 244 ? 5.778 7.202 -20.094 1.00 94.69 244 ALA A C 1
ATOM 1802 O O . ALA A 1 244 ? 5.804 6.035 -19.708 1.00 94.69 244 ALA A O 1
ATOM 1803 N N . ILE A 1 245 ? 6.556 8.145 -19.555 1.00 93.75 245 ILE A N 1
ATOM 1804 C CA . ILE A 1 245 ? 7.381 7.931 -18.361 1.00 93.75 245 ILE A CA 1
ATOM 1805 C C . ILE A 1 245 ? 7.081 9.047 -17.348 1.00 93.75 245 ILE A C 1
ATOM 1807 O O . ILE A 1 245 ? 7.017 10.229 -17.699 1.00 93.75 245 ILE A O 1
ATOM 1811 N N . TRP A 1 246 ? 6.891 8.666 -16.089 1.00 90.44 246 TRP A N 1
ATOM 1812 C CA . TRP A 1 246 ? 6.937 9.534 -14.917 1.00 90.44 246 TRP A CA 1
ATOM 1813 C C . TRP A 1 246 ? 8.256 9.293 -14.169 1.00 90.44 246 TRP A C 1
ATOM 1815 O O . TRP A 1 246 ? 8.798 8.188 -14.181 1.00 90.44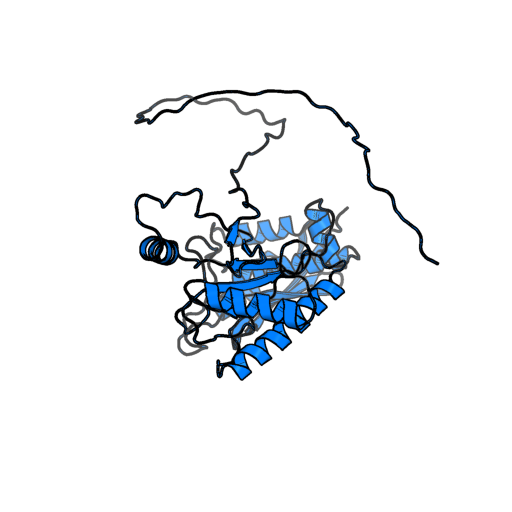 246 TRP A O 1
ATOM 1825 N N . THR A 1 247 ? 8.778 10.317 -13.497 1.00 87.38 247 THR A N 1
ATOM 1826 C CA . THR A 1 247 ? 9.980 10.199 -12.656 1.00 87.38 247 THR A CA 1
ATOM 1827 C C . THR A 1 247 ? 9.782 10.915 -11.327 1.00 87.38 247 THR A C 1
ATOM 1829 O O . THR A 1 247 ? 9.300 12.052 -11.325 1.00 87.38 247 THR A O 1
ATOM 1832 N N . GLN A 1 248 ? 10.207 10.310 -10.217 1.00 81.56 248 GLN A N 1
ATOM 1833 C CA . GLN A 1 248 ? 10.241 10.984 -8.919 1.00 81.56 248 GLN A CA 1
ATOM 1834 C C . GLN A 1 248 ? 11.603 11.669 -8.701 1.00 81.56 248 GLN A C 1
ATOM 1836 O O . GLN A 1 248 ? 12.619 10.976 -8.576 1.00 81.56 248 GLN A O 1
ATOM 1841 N N . PRO A 1 249 ? 11.664 13.017 -8.658 1.00 72.81 249 PRO A N 1
ATOM 1842 C CA . PRO A 1 249 ? 12.869 13.727 -8.235 1.00 72.81 249 PRO A CA 1
ATOM 1843 C C . PRO A 1 249 ? 13.150 13.461 -6.742 1.00 72.81 249 PRO A C 1
ATOM 1845 O O . PRO A 1 249 ? 12.226 13.098 -6.014 1.00 72.81 249 PRO A O 1
ATOM 1848 N N . PRO A 1 250 ? 14.390 13.657 -6.259 1.00 66.44 250 PRO A N 1
ATOM 1849 C CA . PRO A 1 250 ? 14.759 13.313 -4.887 1.00 66.44 250 PRO A CA 1
ATOM 1850 C C . PRO A 1 250 ? 13.932 14.079 -3.841 1.00 66.44 250 PRO A C 1
ATOM 1852 O O . PRO A 1 250 ? 13.830 15.306 -3.886 1.00 66.44 250 PRO A O 1
ATOM 1855 N N . ALA A 1 251 ? 13.388 13.350 -2.864 1.00 54.56 251 ALA A N 1
ATOM 1856 C CA . ALA A 1 251 ? 12.429 13.839 -1.872 1.00 54.56 251 ALA A CA 1
ATOM 1857 C C . ALA A 1 251 ? 12.967 14.928 -0.927 1.00 54.56 251 ALA A C 1
ATOM 1859 O O . ALA A 1 251 ? 12.177 15.672 -0.342 1.00 54.56 251 ALA A O 1
ATOM 1860 N N . SER A 1 252 ? 14.290 15.053 -0.755 1.00 56.44 252 SER A N 1
ATOM 1861 C CA . SER A 1 252 ? 14.865 16.112 0.080 1.00 56.44 252 SER A CA 1
ATOM 1862 C C . SER A 1 252 ? 15.138 17.377 -0.736 1.00 56.44 252 SER A C 1
ATOM 1864 O O . SER A 1 252 ? 15.777 17.352 -1.790 1.00 56.44 252 SER A O 1
ATOM 1866 N N . SER A 1 253 ? 14.707 18.526 -0.211 1.00 49.97 253 SER A N 1
ATOM 1867 C CA . SER A 1 253 ? 14.956 19.833 -0.832 1.00 49.97 253 SER A CA 1
ATOM 1868 C C . SER A 1 253 ? 16.449 20.142 -0.990 1.00 49.97 253 SER A C 1
ATOM 1870 O O . SER A 1 253 ? 16.823 20.852 -1.920 1.00 49.97 253 SER A O 1
ATOM 1872 N N . ALA A 1 254 ? 17.305 19.587 -0.127 1.00 50.44 254 ALA A N 1
ATOM 1873 C CA . ALA A 1 254 ? 18.756 19.712 -0.219 1.00 50.44 254 ALA A CA 1
ATOM 1874 C C . ALA A 1 254 ? 19.332 18.937 -1.418 1.00 50.44 254 ALA A C 1
ATOM 1876 O O . ALA A 1 254 ? 20.066 19.524 -2.211 1.00 50.44 254 ALA A O 1
ATOM 1877 N N . ALA A 1 255 ? 18.956 17.664 -1.602 1.00 49.97 255 ALA A N 1
ATOM 1878 C CA . ALA A 1 255 ? 19.397 16.865 -2.750 1.00 49.97 255 ALA A CA 1
ATOM 1879 C C . ALA A 1 255 ? 18.844 17.426 -4.069 1.00 49.97 255 ALA A C 1
ATOM 1881 O O . ALA A 1 255 ? 19.588 17.587 -5.032 1.00 49.97 255 ALA A O 1
ATOM 1882 N N . LEU A 1 256 ? 17.572 17.838 -4.084 1.00 46.41 256 LEU A N 1
ATOM 1883 C CA . LEU A 1 256 ? 16.967 18.521 -5.228 1.00 46.41 256 LEU A CA 1
ATOM 1884 C C . LEU A 1 256 ? 17.695 19.834 -5.567 1.00 46.41 256 LEU A C 1
ATOM 1886 O O . LEU A 1 256 ? 17.926 20.124 -6.738 1.00 46.41 256 LEU A O 1
ATOM 1890 N N . THR A 1 257 ? 18.110 20.610 -4.559 1.00 43.00 257 THR A N 1
ATOM 1891 C CA . THR A 1 257 ? 18.905 21.830 -4.777 1.00 43.00 257 THR A CA 1
ATOM 1892 C C . THR A 1 257 ? 20.292 21.503 -5.331 1.00 43.00 257 THR A C 1
ATOM 1894 O O . THR A 1 257 ? 20.710 22.156 -6.281 1.00 43.00 257 THR A O 1
ATOM 1897 N N . ALA A 1 258 ? 20.983 20.484 -4.807 1.00 49.19 258 ALA A N 1
ATOM 1898 C CA . ALA A 1 258 ? 22.303 20.059 -5.287 1.00 49.19 258 ALA A CA 1
ATOM 1899 C C . ALA A 1 258 ? 22.273 19.525 -6.735 1.00 49.19 258 ALA A C 1
ATOM 1901 O O . ALA A 1 258 ? 23.145 19.845 -7.547 1.00 49.19 258 ALA A O 1
ATOM 1902 N N . PHE A 1 259 ? 21.231 18.771 -7.095 1.00 50.78 259 PHE A N 1
ATOM 1903 C CA . PHE A 1 259 ? 20.983 18.348 -8.473 1.00 50.78 259 PHE A CA 1
ATOM 1904 C C . PHE A 1 259 ? 20.771 19.549 -9.411 1.00 50.78 259 PHE A C 1
ATOM 1906 O O . PHE A 1 259 ? 21.342 19.619 -10.500 1.00 50.78 259 PHE A O 1
ATOM 1913 N N . ILE A 1 260 ? 19.988 20.540 -8.973 1.00 48.50 260 ILE A N 1
ATOM 1914 C CA . ILE A 1 260 ? 19.745 21.759 -9.753 1.00 48.50 260 ILE A CA 1
ATOM 1915 C C . ILE A 1 260 ? 21.031 22.586 -9.901 1.00 48.50 260 ILE A C 1
ATOM 1917 O O . ILE A 1 260 ? 21.336 23.007 -11.013 1.00 48.50 260 ILE A O 1
ATOM 1921 N N . THR A 1 261 ? 21.813 22.805 -8.839 1.00 46.72 261 THR A N 1
ATOM 1922 C CA . THR A 1 261 ? 23.028 23.642 -8.904 1.00 46.72 261 THR A CA 1
ATOM 1923 C C . THR A 1 261 ? 24.191 22.991 -9.650 1.00 46.72 261 THR A C 1
ATOM 1925 O O . THR A 1 261 ? 25.038 23.711 -10.174 1.00 46.72 261 THR A O 1
ATOM 1928 N N . SER A 1 262 ? 24.232 21.658 -9.746 1.00 49.25 262 SER A N 1
ATOM 1929 C CA . SER A 1 262 ? 25.236 20.935 -10.541 1.00 49.25 262 SER A CA 1
ATOM 1930 C C . SER A 1 262 ? 24.922 20.890 -12.044 1.00 49.25 262 SER A C 1
ATOM 1932 O O . SER A 1 262 ? 25.852 20.792 -12.843 1.00 49.25 262 SER A O 1
ATOM 1934 N N . ARG A 1 263 ? 23.644 20.999 -12.454 1.00 46.56 263 ARG A N 1
ATOM 1935 C CA . ARG A 1 263 ? 23.230 20.942 -13.876 1.00 46.56 263 ARG A CA 1
ATOM 1936 C C . ARG A 1 263 ? 22.671 22.255 -14.455 1.00 46.56 263 ARG A C 1
ATOM 1938 O O . ARG A 1 263 ? 22.561 22.369 -15.675 1.00 46.56 263 ARG A O 1
ATOM 1945 N N . VAL A 1 264 ? 22.339 23.259 -13.635 1.00 38.72 264 VAL A N 1
ATOM 1946 C CA . VAL A 1 264 ? 21.791 24.560 -14.073 1.00 38.72 264 VAL A CA 1
ATOM 1947 C C . VAL A 1 264 ? 22.575 25.716 -13.433 1.00 38.72 264 VAL A C 1
ATOM 1949 O O . VAL A 1 264 ? 22.659 25.783 -12.206 1.00 38.72 264 VAL A O 1
ATOM 1952 N N . PRO A 1 265 ? 23.115 26.679 -14.213 1.00 38.25 265 PRO A N 1
ATOM 1953 C CA . PRO A 1 265 ? 23.812 27.828 -13.639 1.00 38.25 265 PRO A CA 1
ATOM 1954 C C . PRO A 1 265 ? 22.853 28.675 -12.775 1.00 38.25 265 PRO A C 1
ATOM 1956 O O . PRO A 1 265 ? 21.700 28.872 -13.181 1.00 38.25 265 PRO A O 1
ATOM 1959 N N . PRO A 1 266 ? 23.301 29.238 -11.631 1.00 42.56 266 PRO A N 1
ATOM 1960 C CA . PRO A 1 266 ? 22.419 29.871 -10.640 1.00 42.56 266 PRO A CA 1
ATOM 1961 C C . PRO A 1 266 ? 21.480 30.958 -11.184 1.00 42.56 266 PRO A C 1
ATOM 1963 O O . PRO A 1 266 ? 20.389 31.152 -10.659 1.00 42.56 266 PRO A O 1
ATOM 1966 N N . SER A 1 267 ? 21.863 31.632 -12.271 1.00 42.41 267 SER A N 1
ATOM 1967 C CA . SER A 1 267 ? 21.079 32.675 -12.944 1.00 42.41 267 SER A CA 1
ATOM 1968 C C . SER A 1 267 ? 19.827 32.185 -13.693 1.00 42.41 267 SER A C 1
ATOM 1970 O O . SER A 1 267 ? 19.114 33.011 -14.262 1.00 42.41 267 SER A O 1
ATOM 1972 N N . ARG A 1 268 ? 19.547 30.871 -13.735 1.00 38.88 268 ARG A N 1
ATOM 1973 C CA . ARG A 1 268 ? 18.384 30.296 -14.448 1.00 38.88 268 ARG A CA 1
ATOM 1974 C C . ARG A 1 268 ? 17.454 29.415 -13.604 1.00 38.88 268 ARG A C 1
ATOM 1976 O O . ARG A 1 268 ? 16.389 29.043 -14.094 1.00 38.88 268 ARG A O 1
ATOM 1983 N N . ALA A 1 269 ? 17.803 29.094 -12.359 1.00 38.94 269 ALA A N 1
ATOM 1984 C CA . ALA A 1 269 ? 16.935 28.311 -11.478 1.00 38.94 269 ALA A CA 1
ATOM 1985 C C . ALA A 1 269 ? 15.768 29.171 -10.949 1.00 38.94 269 ALA A C 1
ATOM 1987 O O . ALA A 1 269 ? 15.985 30.240 -10.385 1.00 38.94 269 ALA A O 1
ATOM 1988 N N . THR A 1 270 ? 14.520 28.718 -11.116 1.00 39.94 270 THR A N 1
ATOM 1989 C CA . THR A 1 270 ? 13.318 29.443 -10.650 1.00 39.94 270 THR A CA 1
ATOM 1990 C C . THR A 1 270 ? 12.282 28.483 -10.074 1.00 39.94 270 THR A C 1
ATOM 1992 O O . THR A 1 270 ? 12.187 27.337 -10.499 1.00 39.94 270 THR A O 1
ATOM 1995 N N . SER A 1 271 ? 11.434 28.937 -9.147 1.00 38.78 271 SER A N 1
ATOM 1996 C CA . SER A 1 271 ? 10.401 28.082 -8.527 1.00 38.78 271 SER A CA 1
ATOM 1997 C C . SER A 1 271 ? 9.346 27.542 -9.509 1.00 38.78 271 SER A C 1
ATOM 1999 O O . SER A 1 271 ? 8.616 26.607 -9.182 1.00 38.78 271 SER A O 1
ATOM 2001 N N . SER A 1 272 ? 9.274 28.075 -10.733 1.00 34.34 272 SER A N 1
ATOM 2002 C CA . SER A 1 272 ? 8.458 27.528 -11.822 1.00 34.34 272 SER A CA 1
ATOM 2003 C C . SER A 1 272 ? 9.033 26.267 -12.477 1.00 34.34 272 SER A C 1
ATOM 2005 O O . SER A 1 272 ? 8.246 25.490 -13.008 1.00 34.34 272 SER A O 1
ATOM 2007 N N . SER A 1 273 ? 10.346 26.018 -12.410 1.00 33.66 273 SER A N 1
ATOM 2008 C CA . SER A 1 273 ? 10.988 24.811 -12.966 1.00 33.66 273 SER A CA 1
ATOM 2009 C C . SER A 1 273 ? 11.139 23.667 -11.946 1.00 33.66 273 SER A C 1
ATOM 2011 O O . SER A 1 273 ? 11.953 22.775 -12.153 1.00 33.66 273 SER A O 1
ATOM 2013 N N . ILE A 1 274 ? 10.413 23.719 -10.818 1.00 46.62 274 ILE A N 1
ATOM 2014 C CA . ILE A 1 274 ? 10.630 22.869 -9.622 1.00 46.62 274 ILE A CA 1
ATOM 2015 C C . ILE A 1 274 ? 9.335 22.109 -9.220 1.00 46.62 274 ILE A C 1
ATOM 2017 O O . ILE A 1 274 ? 9.191 21.607 -8.112 1.00 46.62 274 ILE A O 1
ATOM 2021 N N . ALA A 1 275 ? 8.346 22.009 -10.114 1.00 32.31 275 ALA A N 1
ATOM 2022 C CA . ALA A 1 275 ? 7.112 21.260 -9.844 1.00 32.31 275 ALA A CA 1
ATOM 2023 C C . ALA A 1 275 ? 7.244 19.765 -10.216 1.00 32.31 275 ALA A C 1
ATOM 2025 O O . ALA A 1 275 ? 7.798 19.477 -11.279 1.00 32.31 275 ALA A O 1
ATOM 2026 N N . PRO A 1 276 ? 6.661 18.827 -9.435 1.00 36.88 276 PRO A N 1
ATOM 2027 C CA . PRO A 1 276 ? 6.454 17.447 -9.873 1.00 36.88 276 PRO A CA 1
ATOM 2028 C C . PRO A 1 276 ? 5.717 17.410 -11.215 1.00 36.88 276 PRO A C 1
ATOM 2030 O O . PRO A 1 276 ? 4.742 18.145 -11.420 1.00 36.88 276 PRO A O 1
ATOM 2033 N N . ALA A 1 277 ? 6.208 16.587 -12.138 1.00 35.44 277 ALA A N 1
ATOM 2034 C CA . ALA A 1 277 ? 5.837 16.657 -13.541 1.00 35.44 277 ALA A CA 1
ATOM 2035 C C . ALA A 1 277 ? 5.814 15.276 -14.203 1.00 35.44 277 ALA A C 1
ATOM 2037 O O . ALA A 1 277 ? 6.800 14.545 -14.166 1.00 35.44 277 ALA A O 1
ATOM 2038 N N . CYS A 1 278 ? 4.743 15.005 -14.953 1.00 33.09 278 CYS A N 1
ATOM 2039 C CA . CYS A 1 278 ? 4.843 14.146 -16.130 1.00 33.09 278 CYS A CA 1
ATOM 2040 C C . CYS A 1 278 ? 5.939 14.717 -17.045 1.00 33.09 278 CYS A C 1
ATOM 2042 O O . CYS A 1 278 ? 5.783 15.839 -17.547 1.00 33.09 278 CYS A O 1
ATOM 2044 N N . TYR A 1 279 ? 6.989 13.945 -17.310 1.00 39.28 279 TYR A N 1
ATOM 2045 C CA . TYR A 1 279 ? 8.034 14.276 -18.275 1.00 39.28 279 TYR A CA 1
ATOM 2046 C C . TYR A 1 279 ? 7.882 13.381 -19.506 1.00 39.28 279 TYR A C 1
ATOM 2048 O O . TYR A 1 279 ? 8.480 12.313 -19.603 1.00 39.28 279 TYR A O 1
ATOM 2056 N N . ALA A 1 280 ? 7.073 13.818 -20.475 1.00 32.78 280 ALA A N 1
ATOM 2057 C CA . ALA A 1 280 ? 7.022 13.114 -21.750 1.00 32.78 280 ALA A CA 1
ATOM 2058 C C . ALA A 1 280 ? 8.316 13.387 -22.517 1.00 32.78 280 ALA A C 1
ATOM 2060 O O . ALA A 1 280 ? 8.626 14.533 -22.858 1.00 32.78 280 ALA A O 1
ATOM 2061 N N . VAL A 1 281 ? 9.034 12.308 -22.806 1.00 34.81 281 VAL A N 1
ATOM 2062 C CA . VAL A 1 281 ? 10.113 12.283 -23.785 1.00 34.81 281 VAL A CA 1
ATOM 2063 C C . VAL A 1 281 ? 9.468 12.315 -25.175 1.00 34.81 281 VAL A C 1
ATOM 2065 O O . VAL A 1 281 ? 8.845 11.346 -25.597 1.00 34.81 281 VAL A O 1
ATOM 2068 N N . ASP A 1 282 ? 9.555 13.459 -25.858 1.00 31.58 282 ASP A N 1
ATOM 2069 C CA . ASP A 1 282 ? 9.059 13.644 -27.232 1.00 31.58 282 ASP A CA 1
ATOM 2070 C C . ASP A 1 282 ? 10.129 13.138 -28.217 1.00 31.58 282 ASP A C 1
ATOM 2072 O O . ASP A 1 282 ? 11.110 13.838 -28.485 1.00 31.58 282 ASP A O 1
ATOM 2076 N N . THR A 1 283 ? 9.977 11.898 -28.696 1.00 33.22 283 THR A N 1
ATOM 2077 C CA . THR A 1 283 ? 10.924 11.197 -29.582 1.00 33.22 283 THR A CA 1
ATOM 2078 C C . THR A 1 283 ? 10.841 11.709 -31.022 1.00 33.22 283 THR A C 1
ATOM 2080 O O . THR A 1 283 ? 10.277 11.084 -31.920 1.00 33.22 283 THR A O 1
ATOM 2083 N N . ARG A 1 284 ? 11.444 12.874 -31.270 1.00 29.30 284 ARG A N 1
ATOM 2084 C CA . ARG A 1 284 ? 11.581 13.417 -32.629 1.00 29.30 284 ARG A CA 1
ATOM 2085 C C . ARG A 1 284 ? 12.683 12.702 -33.408 1.00 29.30 284 ARG A C 1
ATOM 2087 O O . ARG A 1 284 ? 13.647 12.187 -32.847 1.00 29.30 284 ARG A O 1
ATOM 2094 N N . SER A 1 285 ? 12.547 12.708 -34.731 1.00 30.66 285 SER A N 1
ATOM 2095 C CA . SER A 1 285 ? 13.320 11.897 -35.684 1.00 30.66 285 SER A CA 1
ATOM 2096 C C . SER A 1 285 ? 14.800 12.291 -35.871 1.00 30.66 285 SER A C 1
ATOM 2098 O O . SER A 1 285 ? 15.362 12.011 -36.926 1.00 30.66 285 SER A O 1
ATOM 2100 N N . SER A 1 286 ? 15.426 12.961 -34.896 1.00 30.77 286 SER A N 1
ATOM 2101 C CA . SER A 1 286 ? 16.855 13.327 -34.888 1.00 30.77 286 SER A CA 1
ATOM 2102 C C . SER A 1 286 ? 17.682 12.594 -33.824 1.00 30.77 286 SER A C 1
ATOM 2104 O O . SER A 1 286 ? 18.903 12.697 -33.841 1.00 30.77 286 SER A O 1
ATOM 2106 N N . GLY A 1 287 ? 17.046 11.853 -32.907 1.00 29.41 287 GLY A N 1
ATOM 2107 C CA . GLY A 1 287 ? 17.724 11.205 -31.775 1.00 29.41 287 GLY A CA 1
ATOM 2108 C C . GLY A 1 287 ? 17.900 12.097 -30.537 1.00 29.41 287 GLY A C 1
ATOM 2109 O O . GLY A 1 287 ? 18.377 11.615 -29.511 1.00 29.41 287 GLY A O 1
ATOM 2110 N N . ASP A 1 288 ? 17.471 13.362 -30.597 1.00 25.08 288 ASP A N 1
ATOM 2111 C CA . ASP A 1 288 ? 17.472 14.282 -29.456 1.00 25.08 288 ASP A CA 1
ATOM 2112 C C . ASP A 1 288 ? 16.255 14.059 -28.546 1.00 25.08 288 ASP A C 1
ATOM 2114 O O . ASP A 1 288 ? 15.117 14.401 -28.885 1.00 25.08 288 ASP A O 1
ATOM 2118 N N . TYR A 1 289 ? 16.490 13.541 -27.342 1.00 33.81 289 TYR A N 1
ATOM 2119 C CA . TYR A 1 289 ? 15.446 13.339 -26.335 1.00 33.81 289 TYR A CA 1
ATOM 2120 C C . TYR A 1 289 ? 15.051 14.663 -25.657 1.00 33.81 289 TYR A C 1
ATOM 2122 O O . TYR A 1 289 ? 15.610 15.045 -24.628 1.00 33.81 289 TYR A O 1
ATOM 2130 N N . SER A 1 290 ? 14.060 15.379 -26.205 1.00 29.75 290 SER A N 1
ATOM 2131 C CA . SER A 1 290 ? 13.553 16.604 -25.565 1.00 29.75 290 SER A CA 1
ATOM 2132 C C . SER A 1 290 ? 12.596 16.269 -24.411 1.00 29.75 290 SER A C 1
ATOM 2134 O O . SER A 1 290 ? 11.465 15.821 -24.620 1.00 29.75 290 SER A O 1
ATOM 2136 N N . CYS A 1 291 ? 13.059 16.485 -23.180 1.00 32.81 291 CYS A N 1
ATOM 2137 C CA . CYS A 1 291 ? 12.281 16.272 -21.963 1.00 32.81 291 CYS A CA 1
ATOM 2138 C C . CYS A 1 291 ? 11.295 17.436 -21.753 1.00 32.81 291 CYS A C 1
ATOM 2140 O O . CYS A 1 291 ? 11.709 18.560 -21.458 1.00 32.81 291 CYS A O 1
ATOM 2142 N N . ARG A 1 292 ? 9.987 17.202 -21.940 1.00 31.86 292 ARG A N 1
ATOM 2143 C CA . ARG A 1 292 ? 8.955 18.249 -21.821 1.00 31.86 292 ARG A CA 1
ATOM 2144 C C . ARG A 1 292 ? 7.997 17.976 -20.665 1.00 31.86 292 ARG A C 1
ATOM 2146 O O . ARG A 1 292 ? 7.258 16.992 -20.681 1.00 31.86 292 ARG A O 1
ATOM 2153 N N . GLN A 1 293 ? 7.940 18.914 -19.719 1.00 32.28 293 GLN A N 1
ATOM 2154 C CA . GLN A 1 293 ? 6.902 18.967 -18.687 1.00 32.28 293 GLN A CA 1
ATOM 2155 C C . GLN A 1 293 ? 5.508 19.011 -19.341 1.00 32.28 293 GLN A C 1
ATOM 2157 O O . GLN A 1 293 ? 5.214 19.889 -20.153 1.00 32.28 293 GLN A O 1
ATOM 2162 N N . VAL A 1 294 ? 4.657 18.042 -19.003 1.00 33.56 294 VAL A N 1
ATOM 2163 C CA . VAL A 1 294 ? 3.338 17.836 -19.633 1.00 33.56 294 VAL A CA 1
ATOM 2164 C C . VAL A 1 294 ? 2.207 18.451 -18.819 1.00 33.56 294 VAL A C 1
ATOM 2166 O O . VAL A 1 294 ? 1.335 19.118 -19.372 1.00 33.56 294 VAL A O 1
ATOM 2169 N N . HIS A 1 295 ? 2.231 18.223 -17.508 1.00 31.33 295 HIS A N 1
ATOM 2170 C CA . HIS A 1 295 ? 1.238 18.709 -16.562 1.00 31.33 295 HIS A CA 1
ATOM 2171 C C . HIS A 1 295 ? 1.927 19.294 -15.333 1.00 31.33 295 HIS A C 1
ATOM 2173 O O . HIS A 1 295 ? 3.023 18.883 -14.949 1.00 31.33 295 HIS A O 1
ATOM 2179 N N . ARG A 1 296 ? 1.244 20.255 -14.714 1.00 29.80 296 ARG A N 1
ATOM 2180 C CA . ARG A 1 296 ? 1.606 20.856 -13.435 1.00 29.80 296 ARG A CA 1
ATOM 2181 C C . ARG A 1 296 ? 0.515 20.488 -12.443 1.00 29.80 296 ARG A C 1
ATOM 2183 O O . ARG A 1 296 ? -0.620 20.927 -12.620 1.00 29.80 296 ARG A O 1
ATOM 2190 N N . VAL A 1 297 ? 0.849 19.722 -11.407 1.00 25.75 297 VAL A N 1
ATOM 2191 C CA . VAL A 1 297 ? -0.048 19.567 -10.254 1.00 25.75 297 VAL A CA 1
ATOM 2192 C C . VAL A 1 297 ? -0.183 20.948 -9.595 1.00 25.75 297 VAL A C 1
ATOM 2194 O O . VAL A 1 297 ? 0.843 21.549 -9.256 1.00 25.75 297 VAL A O 1
ATOM 2197 N N . PRO A 1 298 ? -1.394 21.514 -9.441 1.00 23.36 298 PRO A N 1
ATOM 2198 C CA . PRO A 1 298 ? -1.556 22.766 -8.718 1.00 23.36 298 PRO A CA 1
ATOM 2199 C C . PRO A 1 298 ? -1.204 22.544 -7.246 1.00 23.36 298 PRO A C 1
ATOM 2201 O O . PRO A 1 298 ? -1.791 21.683 -6.595 1.00 23.36 298 PRO A O 1
ATOM 2204 N N . ALA A 1 299 ? -0.282 23.340 -6.701 1.00 25.44 299 ALA A N 1
ATOM 2205 C CA . ALA A 1 299 ? -0.098 23.394 -5.256 1.00 25.44 299 ALA A CA 1
ATOM 2206 C C . ALA A 1 299 ? -1.422 23.851 -4.622 1.00 25.44 299 ALA A C 1
ATOM 2208 O O . ALA A 1 299 ? -1.934 24.923 -4.960 1.00 25.44 299 ALA A O 1
ATOM 2209 N N . SER A 1 300 ? -1.991 23.027 -3.741 1.00 26.02 300 SER A N 1
ATOM 2210 C CA . SER A 1 300 ? -3.340 23.206 -3.203 1.00 26.02 300 SER A CA 1
ATOM 2211 C C . SER A 1 300 ? -3.419 24.406 -2.256 1.00 26.02 300 SER A C 1
ATOM 2213 O O . SER A 1 300 ? -3.304 24.272 -1.036 1.00 26.02 300 SER A O 1
ATOM 2215 N N . ARG A 1 301 ? -3.645 25.599 -2.814 1.00 25.94 301 ARG A N 1
ATOM 2216 C CA . ARG A 1 301 ? -4.113 26.755 -2.045 1.00 25.94 301 ARG A CA 1
ATOM 2217 C C . ARG A 1 301 ? -5.499 26.426 -1.494 1.00 25.94 301 ARG A C 1
ATOM 2219 O O . ARG A 1 301 ? -6.430 26.191 -2.257 1.00 25.94 301 ARG A O 1
ATOM 2226 N N . GLY A 1 302 ? -5.610 26.372 -0.169 1.00 32.00 302 GLY A N 1
ATOM 2227 C CA . GLY A 1 302 ? -6.837 26.005 0.534 1.00 32.00 302 GLY A CA 1
ATOM 2228 C C . GLY A 1 302 ? -7.895 27.105 0.498 1.00 32.00 302 GLY A C 1
ATOM 2229 O O . GLY A 1 302 ? -8.117 27.776 1.504 1.00 32.00 302 GLY A O 1
ATOM 2230 N N . GLU A 1 303 ? -8.566 27.280 -0.638 1.00 25.25 303 GLU A N 1
ATOM 2231 C CA . GLU A 1 303 ? -9.744 28.143 -0.741 1.00 25.25 303 GLU A CA 1
ATOM 2232 C C . GLU A 1 303 ? -10.960 27.447 -0.113 1.00 25.25 303 GLU A C 1
ATOM 2234 O O . GLU A 1 303 ? -11.625 26.610 -0.723 1.00 25.25 303 GLU A O 1
ATOM 2239 N N . ARG A 1 304 ? -11.256 27.791 1.147 1.00 27.67 304 ARG A N 1
ATOM 2240 C CA . ARG A 1 304 ? -12.512 27.397 1.796 1.00 27.67 304 ARG A CA 1
ATOM 2241 C C . ARG A 1 304 ? -13.659 28.212 1.198 1.00 27.67 304 ARG A C 1
ATOM 2243 O O . ARG A 1 304 ? -13.776 29.402 1.486 1.00 27.67 304 ARG A O 1
ATOM 2250 N N . ALA A 1 305 ? -14.538 27.573 0.432 1.00 25.86 305 ALA A N 1
ATOM 2251 C CA . ALA A 1 305 ? -15.846 28.152 0.137 1.00 25.86 305 ALA A CA 1
ATOM 2252 C C . ALA A 1 305 ? -16.654 28.277 1.451 1.00 25.86 305 ALA A C 1
ATOM 2254 O O . ALA A 1 305 ? -16.728 27.300 2.203 1.00 25.86 305 ALA A O 1
ATOM 2255 N N . PRO A 1 306 ? -17.242 29.445 1.771 1.00 28.22 306 PRO A N 1
ATOM 2256 C CA . PRO A 1 306 ? -18.016 29.612 2.995 1.00 28.22 306 PRO A CA 1
ATOM 2257 C C . PRO A 1 306 ? -19.367 28.892 2.893 1.00 28.22 306 PRO A C 1
ATOM 2259 O O . PRO A 1 306 ? -20.133 29.108 1.954 1.00 28.22 306 PRO A O 1
ATOM 2262 N N . VAL A 1 307 ? -19.684 28.072 3.896 1.00 28.19 307 VAL A N 1
ATOM 2263 C CA . VAL A 1 307 ? -21.033 27.518 4.081 1.00 28.19 307 VAL A CA 1
ATOM 2264 C C . VAL A 1 307 ? -21.933 28.627 4.646 1.00 28.19 307 VAL A C 1
ATOM 2266 O O . VAL A 1 307 ? -21.562 29.235 5.654 1.00 28.19 307 VAL A O 1
ATOM 2269 N N . PRO A 1 308 ? -23.096 28.929 4.041 1.00 24.38 308 PRO A N 1
ATOM 2270 C CA . PRO A 1 308 ? -23.987 29.965 4.551 1.00 24.38 308 PRO A CA 1
ATOM 2271 C C . PRO A 1 308 ? -24.727 29.485 5.809 1.00 24.38 308 PRO A C 1
ATOM 2273 O O . PRO A 1 308 ? -25.387 28.450 5.775 1.00 24.38 308 PRO A O 1
ATOM 2276 N N . GLY A 1 309 ? -24.665 30.264 6.897 1.00 29.56 309 GLY A N 1
ATOM 2277 C CA . GLY A 1 309 ? -25.513 30.056 8.083 1.00 29.56 309 GLY A CA 1
ATOM 2278 C C . GLY A 1 309 ? -24.792 29.866 9.423 1.00 29.56 309 GLY A C 1
ATOM 2279 O O . GLY A 1 309 ? -25.066 28.897 10.123 1.00 29.56 309 GLY A O 1
ATOM 2280 N N . ALA A 1 310 ? -23.922 30.800 9.824 1.00 26.16 310 ALA A N 1
ATOM 2281 C CA . ALA A 1 310 ? -23.451 30.907 11.210 1.00 26.16 310 ALA A CA 1
ATOM 2282 C C . ALA A 1 310 ? -23.161 32.375 11.580 1.00 26.16 310 ALA A C 1
ATOM 2284 O O . ALA A 1 310 ? -22.202 32.963 11.085 1.00 26.16 310 ALA A O 1
ATOM 2285 N N . HIS A 1 311 ? -23.981 32.971 12.452 1.00 25.97 311 HIS A N 1
ATOM 2286 C CA . HIS A 1 311 ? -23.749 34.313 13.001 1.00 25.97 311 HIS A CA 1
ATOM 2287 C C . HIS A 1 311 ? -23.003 34.233 14.337 1.00 25.97 311 HIS A C 1
ATOM 2289 O O . HIS A 1 311 ? -23.532 33.648 15.277 1.00 25.97 311 HIS A O 1
ATOM 2295 N N . TRP A 1 312 ? -21.851 34.901 14.450 1.00 24.84 312 TRP A N 1
ATOM 2296 C CA . TRP A 1 312 ? -21.279 35.365 15.724 1.00 24.84 312 TRP A CA 1
ATOM 2297 C C . TRP A 1 312 ? -20.702 36.790 15.545 1.00 24.84 312 TRP A C 1
ATOM 2299 O O . TRP A 1 312 ? -20.277 37.129 14.438 1.00 24.84 312 TRP A O 1
ATOM 2309 N N . PRO A 1 313 ? -20.750 37.656 16.578 1.00 27.00 313 PRO A N 1
ATOM 2310 C CA . PRO A 1 313 ? -20.433 39.085 16.473 1.00 27.00 313 PRO A CA 1
ATOM 2311 C C . PRO A 1 313 ? -18.919 39.392 16.503 1.00 27.00 313 PRO A C 1
ATOM 2313 O O . PRO A 1 313 ? -18.126 38.562 16.952 1.00 27.00 313 PRO A O 1
ATOM 2316 N N . PRO A 1 314 ? -18.499 40.593 16.055 1.00 28.08 314 PRO A N 1
ATOM 2317 C CA . PRO A 1 314 ? -17.087 40.962 15.953 1.00 28.08 314 PRO A CA 1
ATOM 2318 C C . PRO A 1 314 ? -16.440 41.310 17.304 1.00 28.08 314 PRO A C 1
ATOM 2320 O O . PRO A 1 314 ? -17.097 41.777 18.236 1.00 28.08 314 PRO A O 1
ATOM 2323 N N . ARG A 1 315 ? -15.108 41.189 17.361 1.00 26.03 315 ARG A N 1
ATOM 2324 C CA . ARG A 1 315 ? -14.244 41.898 18.320 1.00 26.03 315 ARG A CA 1
ATOM 2325 C C . ARG A 1 315 ? -13.134 42.648 17.581 1.00 26.03 315 ARG A C 1
ATOM 2327 O O . ARG A 1 315 ? -12.834 42.348 16.429 1.00 26.03 315 ARG A O 1
ATOM 2334 N N . SER A 1 316 ? -12.604 43.673 18.237 1.00 25.67 316 SER A N 1
ATOM 2335 C CA . SER A 1 316 ? -11.824 44.754 17.637 1.00 25.67 316 SER A CA 1
ATOM 2336 C C . SER A 1 316 ? -10.317 44.494 17.545 1.00 25.67 316 SER A C 1
ATOM 2338 O O . SER A 1 316 ? -9.714 43.901 18.437 1.00 25.67 316 SER A O 1
ATOM 2340 N N . SER A 1 317 ? -9.724 45.060 16.495 1.00 24.84 317 SER A N 1
ATOM 2341 C CA . SER A 1 317 ? -8.309 45.435 16.336 1.00 24.84 317 SER A CA 1
ATOM 2342 C C . SER A 1 317 ? -7.854 46.456 17.420 1.00 24.84 317 SER A C 1
ATOM 2344 O O . SER A 1 317 ? -8.716 46.905 18.183 1.00 24.84 317 SER A O 1
ATOM 2346 N N . PRO A 1 318 ? -6.580 46.925 17.467 1.00 39.31 318 PRO A N 1
ATOM 2347 C CA . PRO A 1 318 ? -5.468 46.652 16.541 1.00 39.31 318 PRO A CA 1
ATOM 2348 C C . PRO A 1 318 ? -4.100 46.320 17.186 1.00 39.31 318 PRO A C 1
ATOM 2350 O O . PRO A 1 318 ? -3.856 46.586 18.357 1.00 39.31 318 PRO A O 1
ATOM 2353 N N . ASN A 1 319 ? -3.169 45.826 16.362 1.00 25.09 319 ASN A N 1
ATOM 2354 C CA . ASN A 1 319 ? -1.933 46.557 16.027 1.00 25.09 319 ASN A CA 1
ATOM 2355 C C . ASN A 1 319 ? -1.256 45.925 14.794 1.00 25.09 319 ASN A C 1
ATOM 2357 O O . ASN A 1 319 ? -1.271 44.707 14.634 1.00 25.09 319 ASN A O 1
ATOM 2361 N N . HIS A 1 320 ? -0.699 46.764 13.918 1.00 25.23 320 HIS A N 1
ATOM 2362 C CA . HIS A 1 320 ? 0.144 46.373 12.779 1.00 25.23 320 HIS A CA 1
ATOM 2363 C C . HIS A 1 320 ? 1.606 46.683 13.108 1.00 25.23 320 HIS A C 1
ATOM 2365 O O . HIS A 1 320 ? 1.873 47.690 13.756 1.00 25.23 320 HIS A O 1
ATOM 2371 N N . GLU A 1 321 ? 2.530 45.946 12.494 1.00 23.73 321 GLU A N 1
ATOM 2372 C CA . GLU A 1 321 ? 3.592 46.602 11.724 1.00 23.73 321 GLU A CA 1
ATOM 2373 C C . GLU A 1 321 ? 3.941 45.751 10.491 1.00 23.73 321 GLU A C 1
ATOM 2375 O O . GLU A 1 321 ? 3.804 44.528 10.516 1.00 23.73 321 GLU A O 1
ATOM 2380 N N . ASP A 1 322 ? 4.264 46.406 9.373 1.00 25.88 322 ASP A N 1
ATOM 2381 C CA . ASP A 1 322 ? 4.166 45.833 8.022 1.00 25.88 322 ASP A CA 1
ATOM 2382 C C . ASP A 1 322 ? 5.345 46.289 7.142 1.00 25.88 322 ASP A C 1
ATOM 2384 O O . ASP A 1 322 ? 5.623 47.484 7.038 1.00 25.88 322 ASP A O 1
ATOM 2388 N N . ALA A 1 323 ? 6.019 45.353 6.468 1.00 23.70 323 ALA A N 1
ATOM 2389 C CA . ALA A 1 323 ? 7.157 45.610 5.569 1.00 23.70 323 ALA A CA 1
ATOM 2390 C C . ALA A 1 323 ? 7.241 44.500 4.492 1.00 23.70 323 ALA A C 1
ATOM 2392 O O . ALA A 1 323 ? 8.162 43.693 4.472 1.00 23.70 323 ALA A O 1
ATOM 2393 N N . SER A 1 324 ? 6.183 44.241 3.717 1.00 25.62 324 SER A N 1
ATOM 2394 C CA . SER A 1 324 ? 5.655 45.042 2.594 1.00 25.62 324 SER A CA 1
ATOM 2395 C C . SER A 1 324 ? 6.583 45.071 1.359 1.00 25.62 324 SER A C 1
ATOM 2397 O O . SER A 1 324 ? 7.572 45.797 1.319 1.00 25.62 324 SER A O 1
ATOM 2399 N N . GLY A 1 325 ? 6.186 44.334 0.311 1.00 21.69 325 GLY A N 1
ATOM 2400 C CA . GLY A 1 325 ? 6.770 44.338 -1.038 1.00 21.69 325 GLY A CA 1
ATOM 2401 C C . GLY A 1 325 ? 5.671 44.073 -2.077 1.00 21.69 325 GLY A C 1
ATOM 2402 O O . GLY A 1 325 ? 5.205 42.947 -2.226 1.00 21.69 325 GLY A O 1
ATOM 2403 N N . ARG A 1 326 ? 5.176 45.136 -2.721 1.00 22.89 326 ARG A N 1
ATOM 2404 C CA . ARG A 1 326 ? 3.919 45.173 -3.510 1.00 22.89 326 ARG A CA 1
ATOM 2405 C C . ARG A 1 326 ? 4.191 44.691 -4.951 1.00 22.89 326 ARG A C 1
ATOM 2407 O O . ARG A 1 326 ? 5.234 45.016 -5.496 1.00 22.89 326 ARG A O 1
ATOM 2414 N N . CYS A 1 327 ? 3.422 43.772 -5.546 1.00 20.38 327 CYS A N 1
ATOM 2415 C CA . CYS A 1 327 ? 2.002 43.801 -5.960 1.00 20.38 327 CYS A CA 1
ATOM 2416 C C . CYS A 1 327 ? 1.755 44.572 -7.277 1.00 20.38 327 CYS A C 1
ATOM 2418 O O . CYS A 1 327 ? 2.214 45.699 -7.442 1.00 20.38 327 CYS A O 1
ATOM 2420 N N . SER A 1 328 ? 1.010 43.972 -8.216 1.00 22.66 328 SER A N 1
ATOM 2421 C CA . SER A 1 328 ? 0.521 44.609 -9.453 1.00 22.66 328 SER A CA 1
ATOM 2422 C C . SER A 1 328 ? -0.743 43.907 -9.976 1.00 22.66 328 SER A C 1
ATOM 2424 O O . SER A 1 328 ? -0.801 42.680 -10.029 1.00 22.66 328 SER A O 1
ATOM 2426 N N . HIS A 1 329 ? -1.753 44.696 -10.355 1.00 20.94 329 HIS A N 1
ATOM 2427 C CA . HIS A 1 329 ? -2.978 44.265 -11.055 1.00 20.94 329 HIS A CA 1
ATOM 2428 C C . HIS A 1 329 ? -2.680 44.020 -12.566 1.00 20.94 329 HIS A C 1
ATOM 2430 O O . HIS A 1 329 ? -1.547 44.227 -12.984 1.00 20.94 329 HIS A O 1
ATOM 2436 N N . VAL A 1 330 ? -3.569 43.606 -13.486 1.00 21.48 330 VAL A N 1
ATOM 2437 C CA . VAL A 1 330 ? -5.038 43.369 -13.553 1.00 21.48 330 VAL A CA 1
ATOM 2438 C C . VAL A 1 330 ? -5.272 42.299 -14.675 1.00 21.48 330 VAL A C 1
ATOM 2440 O O . VAL A 1 330 ? -4.296 41.905 -15.304 1.00 21.48 330 VAL A O 1
ATOM 2443 N N . CYS A 1 331 ? -6.423 41.709 -15.038 1.00 19.62 331 CYS A N 1
ATOM 2444 C CA . CYS A 1 331 ? -7.860 41.964 -14.850 1.00 19.62 331 CYS A CA 1
ATOM 2445 C C . CYS A 1 331 ? -8.678 40.644 -14.972 1.00 19.62 331 CYS A C 1
ATOM 2447 O O . CYS A 1 331 ? -8.114 39.558 -15.063 1.00 19.62 331 CYS A O 1
ATOM 2449 N N . TRP A 1 332 ? -10.011 40.741 -15.045 1.00 21.89 332 TRP A N 1
ATOM 2450 C CA . TRP A 1 332 ? -10.934 39.690 -15.510 1.00 21.89 332 TRP A CA 1
ATOM 2451 C C . TRP A 1 332 ? -11.356 39.926 -16.972 1.00 21.89 332 TRP A C 1
ATOM 2453 O O . TRP A 1 332 ? -11.469 41.068 -17.409 1.00 21.89 332 TRP A O 1
ATOM 2463 N N . SER A 1 333 ? -11.773 38.868 -17.678 1.00 22.20 333 SER A N 1
ATOM 2464 C CA . SER A 1 333 ? -12.806 39.001 -18.717 1.00 22.20 333 SER A CA 1
ATOM 2465 C C . SER A 1 333 ? -13.765 37.803 -18.700 1.00 22.20 333 SER A C 1
ATOM 2467 O O . SER A 1 333 ? -13.361 36.668 -18.454 1.00 22.20 333 SER A O 1
ATOM 2469 N N . ARG A 1 334 ? -15.062 38.061 -18.912 1.00 23.45 334 ARG A N 1
ATOM 2470 C CA . ARG A 1 334 ? -16.111 37.037 -19.064 1.00 23.45 334 ARG A CA 1
ATOM 2471 C C . ARG A 1 334 ? -16.656 37.100 -20.490 1.00 23.45 334 ARG A C 1
ATOM 2473 O O . ARG A 1 334 ? -17.202 38.147 -20.835 1.00 23.45 334 ARG A O 1
ATOM 2480 N N . ARG A 1 335 ? -16.653 35.986 -21.236 1.00 22.53 335 ARG A N 1
ATOM 2481 C CA . ARG A 1 335 ? -17.823 35.419 -21.964 1.00 22.53 335 ARG A CA 1
ATOM 2482 C C . ARG A 1 335 ? -17.437 34.189 -22.822 1.00 22.53 335 ARG A C 1
ATOM 2484 O O . ARG A 1 335 ? -16.252 33.984 -23.059 1.00 22.53 335 ARG A O 1
ATOM 2491 N N . PRO A 1 336 ? -18.413 33.344 -23.221 1.00 37.53 336 PRO A N 1
ATOM 2492 C CA . PRO A 1 336 ? -18.181 32.071 -23.917 1.00 37.53 336 PRO A CA 1
ATOM 2493 C C . PRO A 1 336 ? -18.416 32.152 -25.444 1.00 37.53 336 PRO A C 1
ATOM 2495 O O . PRO A 1 336 ? -18.704 33.225 -25.971 1.00 37.53 336 PRO A O 1
ATOM 2498 N N . LEU A 1 337 ? -18.433 30.973 -26.097 1.00 23.67 337 LEU A N 1
ATOM 2499 C CA . LEU A 1 337 ? -18.610 30.697 -27.542 1.00 23.67 337 LEU A CA 1
ATOM 2500 C C . LEU A 1 337 ? -17.294 30.828 -28.350 1.00 23.67 337 LEU A C 1
ATOM 2502 O O . LEU A 1 337 ? -16.380 31.521 -27.927 1.00 23.67 337 LEU A O 1
ATOM 2506 N N . ARG A 1 338 ? -17.112 30.149 -29.495 1.00 22.53 338 ARG A N 1
ATOM 2507 C CA . ARG A 1 338 ? -18.084 29.445 -30.362 1.00 22.53 338 ARG A CA 1
ATOM 2508 C C . ARG A 1 338 ? -17.424 28.257 -31.097 1.00 22.53 338 ARG A C 1
ATOM 2510 O O . ARG A 1 338 ? -16.221 28.276 -31.322 1.00 22.53 338 ARG A O 1
ATOM 2517 N N . TRP A 1 339 ? -18.208 27.260 -31.522 1.00 27.66 339 TRP A N 1
ATOM 2518 C CA . TRP A 1 339 ? -17.771 26.284 -32.538 1.00 27.66 339 TRP A CA 1
ATOM 2519 C C . TRP A 1 339 ? -17.563 26.977 -33.893 1.00 27.66 339 TRP A C 1
ATOM 2521 O O . TRP A 1 339 ? -18.405 27.788 -34.276 1.00 27.66 339 TRP A O 1
ATOM 2531 N N . HIS A 1 340 ? -16.548 26.569 -34.663 1.00 24.05 340 HIS A N 1
ATOM 2532 C CA . HIS A 1 340 ? -16.604 26.628 -36.128 1.00 24.05 340 HIS A CA 1
ATOM 2533 C C . HIS A 1 340 ? -15.786 25.513 -36.790 1.00 24.05 340 HIS A C 1
ATOM 2535 O O . HIS A 1 340 ? -14.676 25.185 -36.384 1.00 24.05 340 HIS A O 1
ATOM 2541 N N . SER A 1 341 ? -16.375 24.941 -37.836 1.00 24.44 341 SER A N 1
ATOM 2542 C CA . SER A 1 341 ? -15.810 23.927 -38.725 1.00 24.44 341 SER A CA 1
ATOM 2543 C C . SER A 1 341 ? -14.807 24.507 -39.725 1.00 24.44 341 SER A C 1
ATOM 2545 O O . SER A 1 341 ? -15.061 25.582 -40.270 1.00 24.44 341 SER A O 1
ATOM 2547 N N . PHE A 1 342 ? -13.797 23.726 -40.119 1.00 24.02 342 PHE A N 1
ATOM 2548 C CA . PHE A 1 342 ? -13.111 23.938 -41.398 1.00 24.02 342 PHE A CA 1
ATOM 2549 C C . PHE A 1 342 ? -12.848 22.611 -42.129 1.00 24.02 342 PHE A C 1
ATOM 2551 O O . PHE A 1 342 ? -11.921 21.872 -41.813 1.00 24.02 342 PHE A O 1
ATOM 2558 N N . LEU A 1 343 ? -13.685 22.311 -43.126 1.00 25.61 343 LEU A N 1
ATOM 2559 C CA . LEU A 1 343 ? -13.475 21.224 -44.085 1.00 25.61 343 LEU A CA 1
ATOM 2560 C C . LEU A 1 343 ? -12.861 21.791 -45.369 1.00 25.61 343 LEU A C 1
ATOM 2562 O O . LEU A 1 343 ? -13.503 22.606 -46.029 1.00 25.61 343 LEU A O 1
ATOM 2566 N N . ARG A 1 344 ? -11.644 21.341 -45.707 1.00 26.77 344 ARG A N 1
ATOM 2567 C CA . ARG A 1 344 ? -10.965 21.345 -47.029 1.00 26.77 344 ARG A CA 1
ATOM 2568 C C . ARG A 1 344 ? -9.503 20.923 -46.791 1.00 26.77 344 ARG A C 1
ATOM 2570 O O . ARG A 1 344 ? -8.787 21.632 -46.101 1.00 26.77 344 ARG A O 1
ATOM 2577 N N . GLY A 1 345 ? -8.968 19.822 -47.315 1.00 24.97 345 GLY A N 1
ATOM 2578 C CA . GLY A 1 345 ? -9.577 18.728 -48.075 1.00 24.97 345 GLY A CA 1
ATOM 2579 C C . GLY A 1 345 ? -8.538 18.054 -48.979 1.00 24.97 345 GLY A C 1
ATOM 2580 O O . GLY A 1 345 ? -7.938 18.720 -49.819 1.00 24.97 345 GLY A O 1
ATOM 2581 N N . ARG A 1 346 ? -8.337 16.737 -48.848 1.00 27.23 346 ARG A N 1
ATOM 2582 C CA . ARG A 1 346 ? -7.611 15.906 -49.828 1.00 27.23 346 ARG A CA 1
ATOM 2583 C C . ARG A 1 346 ? -8.383 14.612 -50.069 1.00 27.23 346 ARG A C 1
ATOM 2585 O O . ARG A 1 346 ? -9.113 14.153 -49.197 1.00 27.23 346 ARG A O 1
ATOM 2592 N N . ARG A 1 347 ? -8.291 14.096 -51.295 1.00 26.52 347 ARG A N 1
ATOM 2593 C CA . ARG A 1 347 ? -9.127 12.992 -51.782 1.00 26.52 347 ARG A CA 1
ATOM 2594 C C . ARG A 1 347 ? -8.577 11.650 -51.306 1.00 26.52 347 ARG A C 1
ATOM 2596 O O . ARG A 1 347 ? -7.397 11.382 -51.513 1.00 26.52 347 ARG A O 1
ATOM 2603 N N . LEU A 1 348 ? -9.452 10.797 -50.782 1.00 28.50 348 LEU A N 1
ATOM 2604 C CA . LEU A 1 348 ? -9.236 9.353 -50.837 1.00 28.50 348 LEU A CA 1
ATOM 2605 C C . LEU A 1 348 ? -9.223 8.920 -52.312 1.00 28.50 348 LEU A C 1
ATOM 2607 O O . LEU A 1 348 ? -10.003 9.434 -53.119 1.00 28.50 348 LEU A O 1
ATOM 2611 N N . ARG A 1 349 ? -8.359 7.965 -52.654 1.00 26.31 349 ARG A N 1
ATOM 2612 C CA . ARG A 1 349 ? -8.592 7.049 -53.774 1.00 26.31 349 ARG A CA 1
ATOM 2613 C C . ARG A 1 349 ? -8.853 5.684 -53.157 1.00 26.31 349 ARG A C 1
ATOM 2615 O O . ARG A 1 349 ? -8.084 5.269 -52.295 1.00 26.31 349 ARG A O 1
ATOM 2622 N N . SER A 1 350 ? -9.913 5.020 -53.590 1.00 26.72 350 SER A N 1
ATOM 2623 C CA . SER A 1 350 ? -10.024 3.575 -53.440 1.00 26.72 350 SER A CA 1
ATOM 2624 C C . SER A 1 350 ? -8.988 2.892 -54.335 1.00 26.72 350 SER A C 1
ATOM 2626 O O . SER A 1 350 ? -8.676 3.381 -55.424 1.00 26.72 350 SER A O 1
ATOM 2628 N N . VAL A 1 351 ? -8.489 1.757 -53.865 1.00 31.31 351 VAL A N 1
ATOM 2629 C CA . VAL A 1 351 ? -8.018 0.645 -54.692 1.00 31.31 351 VAL A CA 1
ATOM 2630 C C . VAL A 1 351 ? -8.731 -0.586 -54.130 1.00 31.31 351 VAL A C 1
ATOM 2632 O O . VAL A 1 351 ? -9.008 -0.620 -52.927 1.00 31.31 351 VAL A O 1
ATOM 2635 N N . GLU A 1 352 ? -9.121 -1.489 -55.020 1.00 36.44 352 GLU A N 1
ATOM 2636 C CA . GLU A 1 352 ? -9.887 -2.712 -54.734 1.00 36.44 352 GLU A CA 1
ATOM 2637 C C . GLU A 1 352 ? -8.989 -3.844 -54.205 1.00 36.44 352 GLU A C 1
ATOM 2639 O O . GLU A 1 352 ? -7.785 -3.848 -54.556 1.00 36.44 352 GLU A O 1
#

Organism: NCBI:txid1954

Radius of gyration: 26.47 Å; Cα contacts (8 Å, |Δi|>4): 534; chains: 1; bounding box: 55×58×81 Å

Foldseek 3Di:
DQDKWAWAFKAKDWDADLVRFTAIKMWTATPVGQIFIDTDDDDDDDDPQAQFADWQCPCVPRRRRYDVQLRCLRRPVLRVQRHRDIDRALVRSLVSLCVVCVDPRSVRNGPSSSVNVSLNRLVSSCVSVVHDSQVRVCVVVVHDDDDDFDWAFAEADDPFAPEQEQFGTKTKTFLQAPDPVRSVVLRVQLSVLLLVVCVVVVFDQDATSRGHGYGHDNDPVVVLVSSCVSSVVSPFHAFNNGIFMFTGGDPDPVSVVVVCVVPPPPVPDDPVVVARFRFRQPDDPPRDRDTDGDDGDDPDPDDDDDDPDDDDDDDDDDDDDDDDDDDDDDDDDDDDDDDDDDDDDDDDDDDD

Nearest PDB structures (foldseek):
  6bfz-assembly3_D  TM=9.699E-01  e=3.679E-26  Escherichia coli
  6bfz-assembly3_C  TM=9.676E-01  e=1.978E-25  Escherichia coli
  6npf-assembly1_B  TM=9.696E-01  e=4.870E-25  Escherichia coli
  4z17-assembly1_A  TM=9.418E-01  e=1.862E-25  Chloroflexus aurantiacus J-10-fl
  5bof-assembly1_A  TM=9.459E-01  e=3.536E-24  Staphylococcus aureus

Mean predicted aligned error: 14.18 Å

Secondary structure (DSSP, 8-state):
-PPPEEEEEEEEEEEE-TTS-EEEEEEEEETT--EEEEE----SS--TTSPPPP----TTSGGGT--HHHHHHIIIIIHHHHTT-EES-HHHHHHHHHHHH-STT-TTT-HHHHHHHHHHHHHHHHHHTT--TTHHHHHHHTPPP-PPPP----EE-GGGSSSS-S-SEEEEE-TT-SSHHHHHHHHHHHHHHHHHHHHHTT----B-TTS-B--S---HHHHHHHHHHHHHHTTPPBSTTSBEEEEE--SSHHHHHHHHHHHS-GGG--GGG-S--BEEEEE-TTS-EEEEE---PPP-----PPPS--------------------------------------------

pLDDT: mean 74.63, std 28.62, range [19.62, 98.5]

Sequence (352 aa):
MSKRFQVSNLHAVEILDSRARPTLAVTLTTTDGTRVRACVPAGVSTGTREAVELRDSDQTRYNGQGVLTAIGHINGEIVQALTGRTFASAAELDRALLGLDGTETKSRLGTNAVIGVSPAVIRAEAALAGRELWQHPAQIAGTTPRLPVPHFHVVNGGAHAVNNLDFQEFMPAPLGAPSLPEALRAETEVYARLKARLAALGQPTGLGDEGGFAPAIDRPEDVLKLIVDAITDVGYTAGRDGVAIWTQPPASSAALTAFITSRVPPSRATSSSIAPACYAVDTRSSGDYSCRQVHRVPASRGERAPVPGAHWPPRSSPNHEDASGRCSHVCWSRRPLRWHSFLRGRRLRSVE

InterPro domains:
  IPR000941 Enolase [PR00148] (40-54)
  IPR000941 Enolase [PR00148] (110-126)
  IPR000941 Enolase [PR00148] (166-179)
  IPR000941 Enolase [PTHR11902] (7-239)
  IPR020810 Enolase, C-terminal TIM barrel domain [PF00113] (147-238)
  IPR020810 Enolase, C-terminal TIM barrel domain [SM01192] (144-315)
  IPR020811 Enolase, N-terminal [PF03952] (8-136)
  IPR020811 Enolase, N-terminal [SM01193] (7-137)
  IPR029017 Enolase-like, N-terminal [G3DSA:3.30.390.10] (6-129)
  IPR029017 Enolase-like, N-terminal [SSF54826] (6-141)
  IPR036849 Enolase-like, C-terminal domain superfamily [G3DSA:3.20.20.120] (132-262)
  IPR036849 Enolase-like, C-terminal domain superfamily [SSF51604] (146-242)